Protein AF-L1NGU1-F1 (afdb_monomer)

Foldseek 3Di:
DPVVVVVVVVVVVVPPPPPPDDDPDLFAAADEFEFAFPDKDKFWKFWDWDWDDDPNDTDIDIDIGGDPPDDDDLVGIDIDMDTHDPQWDWDFDDDVVDPDTDTDIDDPDSDGDDDDVVLSVQVSVLQCPFPPNVVPSPPPPDPPPDDDPHHYHYDYLDDDPDDWDFACQDDPNRHGRDTPVVSDDDPADVVRWDADSVVRHTPDDSD

Sequence (207 aa):
MKTRYIIAMLLAVLGISSCDTYVVGGKTSLIFYPRVCEEIMTHPMQYIERSQEFAGKIYTNRVIKHLDGNEVEAEQFILQMETGSKGLKVLKIRQPNDERVREYLALADKKLAPKDPALGRQLTRDYNNRPGARERSYKSREPIVGMPPPLHWEYRVTGVKDFRIISLSPLFGLPAETSLNDYFSIYEFKPRQIISSRTKTLLWGYS

Secondary structure (DSSP, 8-state):
--SHHHHHHHHHHGGG--------SSPPPEEEEEE---EEEEEEEEEEEEEEEETTEEEEEEEEEE--S----GGGEEEEEEEESSSEEEEEEEPTT--PEEEEEEES---PPPP-HHHHHHHHHHHHHSTTTTTT-----S--SSPPPPEEEEEESSPP-----B-SS-BTTBPTT-B-GGG------SSS-EE-TTT--EEES--

Structure (mmCIF, N/CA/C/O backbone):
data_AF-L1NGU1-F1
#
_entry.id   AF-L1NGU1-F1
#
loop_
_atom_site.group_PDB
_atom_site.id
_atom_site.type_symbol
_atom_site.label_atom_id
_atom_site.label_alt_id
_atom_site.label_comp_id
_atom_site.label_asym_id
_atom_site.label_entity_id
_atom_site.label_seq_id
_atom_site.pdbx_PDB_ins_code
_atom_site.Cartn_x
_atom_site.Cartn_y
_atom_site.Cartn_z
_atom_site.occupancy
_atom_site.B_iso_or_equiv
_atom_site.auth_seq_id
_atom_site.auth_comp_id
_atom_site.auth_asym_id
_atom_site.auth_atom_id
_atom_site.pdbx_PDB_model_num
ATOM 1 N N . MET A 1 1 ? 50.517 -8.886 -42.844 1.00 47.00 1 MET A N 1
ATOM 2 C CA . MET A 1 1 ? 49.055 -8.677 -43.019 1.00 47.00 1 MET A CA 1
ATOM 3 C C . MET A 1 1 ? 48.211 -9.485 -42.012 1.00 47.00 1 MET A C 1
ATOM 5 O O . MET A 1 1 ? 47.318 -10.211 -42.422 1.00 47.00 1 MET A O 1
ATOM 9 N N . LYS A 1 2 ? 48.445 -9.381 -40.692 1.00 45.56 2 LYS A N 1
ATOM 10 C CA . LYS A 1 2 ? 47.626 -10.097 -39.678 1.00 45.56 2 LYS A CA 1
ATOM 11 C C . LYS A 1 2 ? 47.138 -9.219 -38.515 1.00 45.56 2 LYS A C 1
ATOM 13 O O . LYS A 1 2 ? 46.173 -9.567 -37.856 1.00 45.56 2 LYS A O 1
ATOM 18 N N . THR A 1 3 ? 47.711 -8.031 -38.333 1.00 46.06 3 THR A N 1
ATOM 19 C CA . THR A 1 3 ? 47.372 -7.122 -37.223 1.00 46.06 3 THR A CA 1
ATOM 20 C C . THR A 1 3 ? 46.177 -6.205 -37.509 1.00 46.06 3 THR A C 1
ATOM 22 O O . THR A 1 3 ? 45.554 -5.700 -36.584 1.00 46.06 3 THR A O 1
ATOM 25 N N . ARG A 1 4 ? 45.808 -6.009 -38.785 1.00 42.59 4 ARG A N 1
ATOM 26 C CA . ARG A 1 4 ? 44.703 -5.113 -39.182 1.00 42.59 4 ARG A CA 1
ATOM 27 C C . ARG A 1 4 ? 43.305 -5.724 -39.010 1.00 42.59 4 ARG A C 1
ATOM 29 O O . ARG A 1 4 ? 42.346 -4.977 -38.877 1.00 42.59 4 ARG A O 1
ATOM 36 N N . TYR A 1 5 ? 43.191 -7.052 -38.949 1.00 46.09 5 TYR A N 1
ATOM 37 C CA . TYR A 1 5 ? 41.898 -7.735 -38.791 1.00 46.09 5 TYR A CA 1
ATOM 38 C C . TYR A 1 5 ? 41.454 -7.879 -37.327 1.00 46.09 5 TYR A C 1
ATOM 40 O O . TYR A 1 5 ? 40.261 -7.967 -37.059 1.00 46.09 5 TYR A O 1
ATOM 48 N N . ILE A 1 6 ? 42.387 -7.827 -36.369 1.00 49.62 6 ILE A N 1
ATOM 49 C CA . ILE A 1 6 ? 42.076 -7.951 -34.933 1.00 49.62 6 ILE A CA 1
ATOM 50 C C . ILE A 1 6 ? 41.430 -6.661 -34.397 1.00 49.62 6 ILE A C 1
ATOM 52 O O . ILE A 1 6 ? 40.504 -6.714 -33.593 1.00 49.62 6 ILE A O 1
ATOM 56 N N . ILE A 1 7 ? 41.846 -5.499 -34.909 1.00 48.38 7 ILE A N 1
ATOM 57 C CA . ILE A 1 7 ? 41.301 -4.195 -34.497 1.00 48.38 7 ILE A CA 1
ATOM 58 C C . ILE A 1 7 ? 39.871 -3.996 -35.028 1.00 48.38 7 ILE A C 1
ATOM 60 O O . ILE A 1 7 ? 39.023 -3.451 -34.326 1.00 48.38 7 ILE A O 1
ATOM 64 N N . ALA A 1 8 ? 39.569 -4.504 -36.228 1.00 47.47 8 ALA A N 1
ATOM 65 C CA . ALA A 1 8 ? 38.224 -4.430 -36.800 1.00 47.47 8 ALA A CA 1
ATOM 66 C C . ALA A 1 8 ? 37.209 -5.315 -36.049 1.00 47.47 8 ALA A C 1
ATOM 68 O O . ALA A 1 8 ? 36.042 -4.948 -35.937 1.00 47.47 8 ALA A O 1
ATOM 69 N N . MET A 1 9 ? 37.648 -6.444 -35.478 1.00 44.62 9 MET A N 1
ATOM 70 C CA . MET A 1 9 ? 36.771 -7.324 -34.698 1.00 44.62 9 MET A CA 1
ATOM 71 C C . MET A 1 9 ? 36.495 -6.779 -33.285 1.00 44.62 9 MET A C 1
ATOM 73 O O . MET A 1 9 ? 35.398 -6.968 -32.766 1.00 44.62 9 MET A O 1
ATOM 77 N N . LEU A 1 10 ? 37.439 -6.040 -32.683 1.00 41.03 10 LEU A N 1
ATOM 78 C CA . LEU A 1 10 ? 37.241 -5.408 -31.369 1.00 41.03 10 LEU A CA 1
ATOM 79 C C . LEU A 1 10 ? 36.232 -4.243 -31.414 1.00 41.03 10 LEU A C 1
ATOM 81 O O . LEU A 1 10 ? 35.510 -4.013 -30.446 1.00 41.03 10 LEU A O 1
ATOM 85 N N . LEU A 1 11 ? 36.141 -3.541 -32.548 1.00 42.44 11 LEU A N 1
ATOM 86 C CA . LEU A 1 11 ? 35.177 -2.453 -32.757 1.00 42.44 11 LEU A CA 1
ATOM 87 C C . LEU A 1 11 ? 33.739 -2.950 -32.981 1.00 42.44 11 LEU A C 1
ATOM 89 O O . LEU A 1 11 ? 32.798 -2.216 -32.693 1.00 42.44 11 LEU A O 1
ATOM 93 N N . ALA A 1 12 ? 33.549 -4.198 -33.420 1.00 43.44 12 ALA A N 1
ATOM 94 C CA . ALA A 1 12 ? 32.219 -4.782 -33.606 1.00 43.44 12 ALA A CA 1
ATOM 95 C C . ALA A 1 12 ? 31.587 -5.305 -32.297 1.00 43.44 12 ALA A C 1
ATOM 97 O O . ALA A 1 12 ? 30.367 -5.419 -32.210 1.00 43.44 12 ALA A O 1
ATOM 98 N N . VAL A 1 13 ? 32.386 -5.584 -31.258 1.00 42.88 13 VAL A N 1
ATOM 99 C CA . VAL A 1 13 ? 31.893 -6.123 -29.969 1.00 42.88 13 VAL A CA 1
ATOM 100 C C . VAL A 1 13 ? 31.551 -5.021 -28.952 1.00 42.88 13 VAL A C 1
ATOM 102 O O . VAL A 1 13 ? 30.862 -5.270 -27.967 1.00 42.88 13 VAL A O 1
ATOM 105 N N . LEU A 1 14 ? 31.916 -3.764 -29.217 1.00 39.16 14 LEU A N 1
ATOM 106 C CA . LEU A 1 14 ? 31.537 -2.623 -28.369 1.00 39.16 14 LEU A CA 1
ATOM 107 C C . LEU A 1 14 ? 30.114 -2.084 -28.643 1.00 39.16 14 LEU A C 1
ATOM 109 O O . LEU A 1 14 ? 29.690 -1.119 -28.013 1.00 39.16 14 LEU A O 1
ATOM 113 N N . GLY A 1 15 ? 29.351 -2.721 -29.540 1.00 37.78 15 GLY A N 1
ATOM 114 C CA . GLY A 1 15 ? 28.031 -2.266 -29.997 1.00 37.78 15 GLY A CA 1
ATOM 115 C C . GLY A 1 15 ? 26.801 -2.753 -29.217 1.00 37.78 15 GLY A C 1
ATOM 116 O O . GLY A 1 15 ? 25.690 -2.493 -29.668 1.00 37.78 15 GLY A O 1
ATOM 117 N N . ILE A 1 16 ? 26.942 -3.453 -28.083 1.00 40.59 16 ILE A N 1
ATOM 118 C CA . ILE A 1 16 ? 25.783 -3.890 -27.262 1.00 40.59 16 ILE A CA 1
ATOM 119 C C . ILE A 1 16 ? 25.973 -3.576 -25.769 1.00 40.59 16 ILE A C 1
ATOM 121 O O . ILE A 1 16 ? 25.391 -4.217 -24.895 1.00 40.59 16 ILE A O 1
ATOM 125 N N . SER A 1 17 ? 26.761 -2.548 -25.447 1.00 34.00 17 SER A N 1
ATOM 126 C CA . SER A 1 17 ? 26.596 -1.894 -24.150 1.00 34.00 17 SER A CA 1
ATOM 127 C C . SER A 1 17 ? 25.382 -0.981 -24.264 1.00 34.00 17 SER A C 1
ATOM 129 O O . SER A 1 17 ? 25.458 0.104 -24.839 1.00 34.00 17 SER A O 1
ATOM 131 N N . SER A 1 18 ? 24.239 -1.457 -23.768 1.00 35.03 18 SER A N 1
ATOM 132 C CA . SER A 1 18 ? 23.044 -0.653 -23.510 1.00 35.03 18 SER A CA 1
ATOM 133 C C . SER A 1 18 ? 23.366 0.388 -22.431 1.00 35.03 18 SER A C 1
ATOM 135 O O . SER A 1 18 ? 22.921 0.283 -21.292 1.00 35.03 18 SER A O 1
ATOM 137 N N . CYS A 1 19 ? 24.186 1.374 -22.780 1.00 33.69 19 CYS A N 1
ATOM 138 C CA . CYS A 1 19 ? 24.323 2.604 -22.029 1.00 33.69 19 CYS A CA 1
ATOM 139 C C . CYS A 1 19 ? 23.057 3.405 -22.316 1.00 33.69 19 CYS A C 1
ATOM 141 O O . CYS A 1 19 ? 22.839 3.829 -23.452 1.00 33.69 19 CYS A O 1
ATOM 143 N N . ASP A 1 20 ? 22.206 3.539 -21.300 1.00 36.16 20 ASP A N 1
ATOM 144 C CA . ASP A 1 20 ? 20.998 4.355 -21.333 1.00 36.16 20 ASP A CA 1
ATOM 145 C C . ASP A 1 20 ? 21.304 5.703 -22.003 1.00 36.16 20 ASP A C 1
ATOM 147 O O . ASP A 1 20 ? 22.057 6.530 -21.486 1.00 36.16 20 ASP A O 1
ATOM 151 N N . THR A 1 21 ? 20.763 5.918 -23.200 1.00 29.39 21 THR A N 1
ATOM 152 C CA . THR A 1 21 ? 20.919 7.179 -23.920 1.00 29.39 21 THR A CA 1
ATOM 153 C C . THR A 1 21 ? 20.146 8.261 -23.175 1.00 29.39 21 THR A C 1
ATOM 155 O O . THR A 1 21 ? 18.913 8.290 -23.199 1.00 29.39 21 THR A O 1
ATOM 158 N N . TYR A 1 22 ? 20.876 9.149 -22.503 1.00 32.44 22 TYR A N 1
ATOM 159 C CA . TYR A 1 22 ? 20.336 10.325 -21.829 1.00 32.44 22 TYR A CA 1
ATOM 160 C C . TYR A 1 22 ? 19.863 11.344 -22.870 1.00 32.44 22 TYR A C 1
ATOM 162 O O . TYR A 1 22 ? 20.663 12.005 -23.529 1.00 32.44 22 TYR A O 1
ATOM 170 N N . VAL A 1 23 ? 18.546 11.481 -23.021 1.00 31.69 23 VAL A N 1
ATOM 171 C CA . VAL A 1 23 ? 17.955 12.545 -23.839 1.00 31.69 23 VAL A CA 1
ATOM 172 C C . VAL A 1 23 ? 17.881 13.818 -22.996 1.00 31.69 23 VAL A C 1
ATOM 174 O O . VAL A 1 23 ? 17.123 13.890 -22.027 1.00 31.69 23 VAL A O 1
ATOM 177 N N . VAL A 1 24 ? 18.669 14.826 -23.380 1.00 35.47 24 VAL A N 1
ATOM 178 C CA . VAL A 1 24 ? 18.637 16.178 -22.809 1.00 35.47 24 VAL A CA 1
ATOM 179 C C . VAL A 1 24 ? 17.286 16.812 -23.121 1.00 35.47 24 VAL A C 1
ATOM 181 O O . VAL A 1 24 ? 16.982 17.171 -24.255 1.00 35.47 24 VAL A O 1
ATOM 184 N N . GLY A 1 25 ? 16.462 16.943 -22.090 1.00 41.03 25 GLY A N 1
ATOM 185 C CA . GLY A 1 25 ? 15.229 17.706 -22.162 1.00 41.03 25 GLY A CA 1
ATOM 186 C C . GLY A 1 25 ? 14.412 17.526 -20.903 1.00 41.03 25 GLY A C 1
ATOM 187 O O . GLY A 1 25 ? 13.516 16.700 -20.929 1.00 41.03 25 GLY A O 1
ATOM 188 N N . GLY A 1 26 ? 14.748 18.259 -19.830 1.00 49.09 26 GLY A N 1
ATOM 189 C CA . GLY A 1 26 ? 13.910 18.602 -18.658 1.00 49.09 26 GLY A CA 1
ATOM 190 C C . GLY A 1 26 ? 13.091 17.510 -17.949 1.00 49.09 26 GLY A C 1
ATOM 191 O O . GLY A 1 26 ? 12.339 17.818 -17.030 1.00 49.09 26 GLY A O 1
ATOM 192 N N . LYS A 1 27 ? 13.184 16.254 -18.375 1.00 60.03 27 LYS A N 1
ATOM 193 C CA . LYS A 1 27 ? 12.347 15.140 -17.948 1.00 60.03 27 LYS A CA 1
ATOM 194 C C . LYS A 1 27 ? 13.007 14.476 -16.757 1.00 60.03 27 LYS A C 1
ATOM 196 O O . LYS A 1 27 ? 14.206 14.209 -16.763 1.00 60.03 27 LYS A O 1
ATOM 201 N N . THR A 1 28 ? 12.214 14.209 -15.730 1.00 66.75 28 THR A N 1
ATOM 202 C CA . THR A 1 28 ? 12.682 13.459 -14.573 1.00 66.75 28 THR A CA 1
ATOM 203 C C . THR A 1 28 ? 13.066 12.047 -15.008 1.00 66.75 28 THR A C 1
ATOM 205 O O . THR A 1 28 ? 12.295 11.378 -15.703 1.00 66.75 28 THR A O 1
ATOM 208 N N . SER A 1 29 ? 14.252 11.606 -14.588 1.00 69.69 29 SER A N 1
ATOM 209 C CA . SER A 1 29 ? 14.692 10.218 -14.720 1.00 69.69 29 SER A CA 1
ATOM 210 C C . SER A 1 29 ? 14.200 9.416 -13.514 1.00 69.69 29 SER A C 1
ATOM 212 O O . SER A 1 29 ? 14.340 9.870 -12.377 1.00 69.69 29 SER A O 1
ATOM 214 N N . LEU A 1 30 ? 13.593 8.252 -13.754 1.00 80.81 30 LEU A N 1
ATOM 215 C CA . LEU A 1 30 ? 13.110 7.347 -12.709 1.00 80.81 30 LEU A CA 1
ATOM 216 C C . LEU A 1 30 ? 14.017 6.113 -12.639 1.00 80.81 30 LEU A C 1
ATOM 218 O O . LEU A 1 30 ? 14.248 5.459 -13.656 1.00 80.81 30 LEU A O 1
ATOM 222 N N . ILE A 1 31 ? 14.492 5.758 -11.441 1.00 82.38 31 ILE A N 1
ATOM 223 C CA . ILE A 1 31 ? 15.166 4.476 -11.189 1.00 82.38 31 ILE A CA 1
ATOM 224 C C . ILE A 1 31 ? 14.165 3.518 -10.560 1.00 82.38 31 ILE A C 1
ATOM 226 O O . ILE A 1 31 ? 13.694 3.733 -9.447 1.00 82.38 31 ILE A O 1
ATOM 230 N N . PHE A 1 32 ? 13.872 2.433 -11.269 1.00 86.25 32 PHE A N 1
ATOM 231 C CA . PHE A 1 32 ? 12.878 1.453 -10.852 1.00 86.25 32 PHE A CA 1
ATOM 232 C C . PHE A 1 32 ? 13.451 0.353 -9.952 1.00 86.25 32 PHE A C 1
ATOM 234 O O . PHE A 1 32 ? 14.435 -0.305 -10.308 1.00 86.25 32 PHE A O 1
ATOM 241 N N . TYR A 1 33 ? 12.748 0.094 -8.850 1.00 85.44 33 TYR A N 1
ATOM 242 C CA . TYR A 1 33 ? 13.006 -0.958 -7.868 1.00 85.44 33 TYR A CA 1
ATOM 243 C C . TYR A 1 33 ? 11.792 -1.905 -7.781 1.00 85.44 33 TYR A C 1
ATOM 245 O O . TYR A 1 33 ? 10.999 -1.817 -6.841 1.00 85.44 33 TYR A O 1
ATOM 253 N N . PRO A 1 34 ? 11.591 -2.784 -8.780 1.00 86.94 34 PRO A N 1
ATOM 254 C CA . PRO A 1 34 ? 10.525 -3.783 -8.752 1.00 86.94 34 PRO A CA 1
ATOM 255 C C . PRO A 1 34 ? 10.760 -4.816 -7.642 1.00 86.94 34 PRO A C 1
ATOM 257 O O . PRO A 1 34 ? 11.884 -5.288 -7.461 1.00 86.94 34 PRO A O 1
ATOM 260 N N . ARG A 1 35 ? 9.706 -5.222 -6.930 1.00 84.00 35 ARG A N 1
ATOM 261 C CA . ARG A 1 35 ? 9.787 -6.213 -5.843 1.00 84.00 35 ARG A CA 1
ATOM 262 C C . ARG A 1 35 ? 8.698 -7.273 -5.942 1.00 84.00 35 ARG A C 1
ATOM 264 O O . ARG A 1 35 ? 7.569 -6.988 -6.342 1.00 84.00 35 ARG A O 1
ATOM 271 N N . VAL A 1 36 ? 9.030 -8.501 -5.562 1.00 85.75 36 VAL A N 1
ATOM 272 C CA . VAL A 1 36 ? 8.024 -9.525 -5.254 1.00 85.75 36 VAL A CA 1
ATOM 273 C C . VAL A 1 36 ? 7.524 -9.239 -3.840 1.00 85.75 36 VAL A C 1
ATOM 275 O O . VAL A 1 36 ? 8.334 -9.070 -2.933 1.00 85.75 36 VAL A O 1
ATOM 278 N N . CYS A 1 37 ? 6.207 -9.138 -3.665 1.00 83.12 37 CYS A N 1
ATOM 279 C CA . CYS A 1 37 ? 5.615 -9.148 -2.332 1.00 83.12 37 CYS A CA 1
ATOM 280 C C . CYS A 1 37 ? 5.426 -10.598 -1.894 1.00 83.12 37 CYS A C 1
ATOM 282 O O . CYS A 1 37 ? 4.681 -11.333 -2.544 1.00 83.12 37 CYS A O 1
ATOM 284 N N . GLU A 1 38 ? 6.077 -10.964 -0.800 1.00 84.88 38 GLU A N 1
ATOM 285 C CA . GLU A 1 38 ? 6.001 -12.275 -0.151 1.00 84.88 38 GLU A CA 1
ATOM 286 C C . GLU A 1 38 ? 5.450 -12.164 1.275 1.00 84.88 38 GLU A C 1
ATOM 288 O O . GLU A 1 38 ? 4.876 -13.121 1.783 1.00 84.88 38 GLU A O 1
ATOM 293 N N . GLU A 1 39 ? 5.580 -10.992 1.899 1.00 84.25 39 GLU A N 1
ATOM 294 C CA . GLU A 1 39 ? 5.133 -10.725 3.262 1.00 84.25 39 GLU A CA 1
ATOM 295 C C . GLU A 1 39 ? 4.273 -9.462 3.315 1.00 84.25 39 GLU A C 1
ATOM 297 O O . GLU A 1 39 ? 4.465 -8.510 2.548 1.00 84.25 39 GLU A O 1
ATOM 302 N N . ILE A 1 40 ? 3.321 -9.471 4.244 1.00 83.81 40 ILE A N 1
ATOM 303 C CA . ILE A 1 40 ? 2.466 -8.335 4.567 1.00 83.81 40 ILE A CA 1
ATOM 304 C C . ILE A 1 40 ? 2.637 -8.047 6.053 1.00 83.81 40 ILE A C 1
ATOM 306 O O . ILE A 1 40 ? 2.618 -8.965 6.871 1.00 83.81 40 ILE A O 1
ATOM 310 N N . MET A 1 41 ? 2.781 -6.773 6.390 1.00 84.56 41 MET A N 1
ATOM 311 C CA . MET A 1 41 ? 2.768 -6.283 7.759 1.00 84.56 41 MET A CA 1
ATOM 312 C C . MET A 1 41 ? 1.689 -5.214 7.892 1.00 84.56 41 MET A C 1
ATOM 314 O O . MET A 1 41 ? 1.422 -4.465 6.950 1.00 84.56 41 MET A O 1
ATOM 318 N N . THR A 1 42 ? 1.041 -5.164 9.049 1.00 85.50 42 THR A N 1
ATOM 319 C CA . THR A 1 42 ? -0.009 -4.187 9.334 1.00 85.50 42 THR A CA 1
ATOM 320 C C . THR A 1 42 ? 0.288 -3.444 10.622 1.00 85.50 42 THR A C 1
ATOM 322 O O . THR A 1 42 ? 0.648 -4.071 11.618 1.00 85.50 42 THR A O 1
ATOM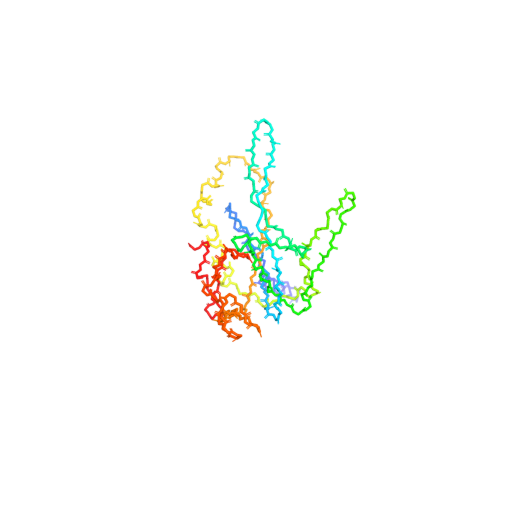 325 N N . HIS A 1 43 ? 0.071 -2.133 10.608 1.00 84.88 43 HIS A N 1
ATOM 326 C CA . HIS A 1 43 ? 0.275 -1.251 11.749 1.00 84.88 43 HIS A CA 1
ATOM 327 C C . HIS A 1 43 ? -1.014 -0.501 12.076 1.00 84.88 43 HIS A C 1
ATOM 329 O O . HIS A 1 43 ? -1.590 0.127 11.178 1.00 84.88 43 HIS A O 1
ATOM 335 N N . PRO A 1 44 ? -1.469 -0.535 13.340 1.00 87.00 44 PRO A N 1
ATOM 336 C CA . PRO A 1 44 ? -2.475 0.398 13.800 1.00 87.00 44 PRO A CA 1
ATOM 337 C C . PRO A 1 44 ? -1.830 1.781 13.913 1.00 87.00 44 PRO A C 1
ATOM 339 O O . PRO A 1 44 ? -0.831 1.987 14.604 1.00 87.00 44 PRO A O 1
ATOM 342 N N . MET A 1 45 ? -2.407 2.733 13.205 1.00 87.75 45 MET A N 1
ATOM 343 C CA . MET A 1 45 ? -1.983 4.119 13.176 1.00 87.75 45 MET A CA 1
ATOM 344 C C . MET A 1 45 ? -3.155 4.994 13.605 1.00 87.75 45 MET A C 1
ATOM 346 O O . MET A 1 45 ? -4.319 4.603 13.528 1.00 87.75 45 MET A O 1
ATOM 350 N N . GLN A 1 46 ? -2.838 6.210 14.016 1.00 87.88 46 GLN A N 1
ATOM 351 C CA . GLN A 1 46 ? -3.815 7.245 14.279 1.00 87.88 46 GLN A CA 1
ATOM 352 C C . GLN A 1 46 ? -3.514 8.490 13.465 1.00 87.88 46 GLN A C 1
ATOM 354 O O . GLN A 1 46 ? -2.363 8.900 13.263 1.00 87.88 46 GLN A O 1
ATOM 359 N N . TYR A 1 47 ? -4.591 9.106 13.031 1.00 85.25 47 TYR A N 1
ATOM 360 C CA . TYR A 1 47 ? -4.604 10.438 12.494 1.00 85.25 47 TYR A CA 1
ATOM 361 C C . TYR A 1 47 ? -4.605 11.457 13.636 1.00 85.25 47 TYR A C 1
ATOM 363 O O . TYR A 1 47 ? -5.446 11.392 14.527 1.00 85.25 47 TYR A O 1
ATOM 371 N N . ILE A 1 48 ? -3.684 12.423 13.600 1.00 81.88 48 ILE A N 1
ATOM 372 C CA . ILE A 1 48 ? -3.715 13.577 14.501 1.00 81.88 48 ILE A CA 1
ATOM 373 C C . ILE A 1 48 ? -3.566 14.887 13.730 1.00 81.88 48 ILE A C 1
ATOM 375 O O . ILE A 1 48 ? -2.785 14.997 12.778 1.00 81.88 48 ILE A O 1
ATOM 379 N N . GLU A 1 49 ? -4.269 15.915 14.187 1.00 83.50 49 GLU A N 1
ATOM 380 C CA . GLU A 1 49 ? -4.018 17.284 13.756 1.00 83.50 49 GLU A CA 1
ATOM 381 C C . GLU A 1 49 ? -2.935 17.909 14.630 1.00 83.50 49 GLU A C 1
ATOM 383 O O . GLU A 1 49 ? -2.923 17.783 15.855 1.00 83.50 49 GLU A O 1
ATOM 388 N N . ARG A 1 50 ? -1.977 18.571 13.988 1.00 79.12 50 ARG A N 1
ATOM 389 C CA . ARG A 1 50 ? -0.883 19.254 14.662 1.00 79.12 50 ARG A CA 1
ATOM 390 C C . ARG A 1 50 ? -0.771 20.672 14.143 1.00 79.12 50 ARG A C 1
ATOM 392 O O . ARG A 1 50 ? -0.340 20.889 13.014 1.00 79.12 50 ARG A O 1
ATOM 399 N N . SER A 1 51 ? -1.067 21.626 15.008 1.00 83.31 51 SER A N 1
ATOM 400 C CA . SER A 1 51 ? -0.837 23.039 14.736 1.00 83.31 51 SER A CA 1
ATOM 401 C C . SER A 1 51 ? 0.598 23.425 15.085 1.00 83.31 51 SER A C 1
ATOM 403 O O . SER A 1 51 ? 1.118 23.054 16.138 1.00 83.31 51 SER A O 1
ATOM 405 N N . GLN A 1 52 ? 1.259 24.147 14.186 1.00 80.56 52 GLN A N 1
ATOM 406 C CA . GLN A 1 52 ? 2.539 24.804 14.435 1.00 80.56 52 GLN A CA 1
ATOM 407 C C . GLN A 1 52 ? 2.434 26.275 14.067 1.00 80.56 52 GLN A C 1
ATOM 409 O O . GLN A 1 52 ? 1.944 26.615 12.993 1.00 80.56 52 GLN A O 1
ATOM 414 N N . GLU A 1 53 ? 2.923 27.143 14.945 1.00 81.25 53 GLU A N 1
ATOM 415 C CA . GLU A 1 53 ? 3.071 28.555 14.633 1.00 81.25 53 GLU A CA 1
ATOM 416 C C . GLU A 1 53 ? 4.416 28.795 13.945 1.00 81.25 53 GLU A C 1
ATOM 418 O O . GLU A 1 53 ? 5.469 28.397 14.446 1.00 81.25 53 GLU A O 1
ATOM 423 N N . PHE A 1 54 ? 4.385 29.440 12.784 1.00 76.81 54 PHE A N 1
ATOM 424 C CA . PHE A 1 54 ? 5.581 29.879 12.082 1.00 76.81 54 PHE A CA 1
ATOM 425 C C . PHE A 1 54 ? 5.356 31.287 11.534 1.00 76.81 54 PHE A C 1
ATOM 427 O O . PHE A 1 54 ? 4.402 31.527 10.794 1.00 76.81 54 PHE A O 1
ATOM 434 N N . ALA A 1 55 ? 6.232 32.223 11.906 1.00 81.50 55 ALA A N 1
ATOM 435 C CA . ALA A 1 55 ? 6.146 33.632 11.511 1.00 81.50 55 ALA A CA 1
ATOM 436 C C . ALA A 1 55 ? 4.767 34.280 11.797 1.00 81.50 55 ALA A C 1
ATOM 438 O O . ALA A 1 55 ? 4.205 34.955 10.934 1.00 81.50 55 ALA A O 1
ATOM 439 N N . GLY A 1 56 ? 4.199 34.040 12.988 1.00 82.69 56 GLY A N 1
ATOM 440 C CA . GLY A 1 56 ? 2.915 34.616 13.419 1.00 82.69 56 GLY A CA 1
ATOM 441 C C . GLY A 1 56 ? 1.677 34.026 12.731 1.00 82.69 56 GLY A C 1
ATOM 442 O O . GLY A 1 56 ? 0.587 34.582 12.837 1.00 82.69 56 GLY A O 1
ATOM 443 N N . LYS A 1 57 ? 1.829 32.920 11.991 1.00 78.88 57 LYS A N 1
ATOM 444 C CA . LYS A 1 57 ? 0.727 32.181 11.361 1.00 78.88 57 LYS A CA 1
ATOM 445 C C . LYS A 1 57 ? 0.649 30.770 11.921 1.00 78.88 57 LYS A C 1
ATOM 447 O O . LYS A 1 57 ? 1.671 30.098 12.045 1.00 78.88 57 LYS A O 1
ATOM 452 N N . ILE A 1 58 ? -0.569 30.315 12.199 1.00 84.06 58 ILE A N 1
ATOM 453 C CA . ILE A 1 58 ? -0.840 28.940 12.620 1.00 84.06 58 ILE A CA 1
ATOM 454 C C . ILE A 1 58 ? -1.025 28.075 11.373 1.00 84.06 58 ILE A C 1
ATOM 456 O O . ILE A 1 58 ? -1.899 28.329 10.547 1.00 84.06 58 ILE A O 1
ATOM 460 N N . TYR A 1 59 ? -0.204 27.038 11.260 1.00 81.62 59 TYR A N 1
ATOM 461 C CA . TYR A 1 59 ? -0.294 26.008 10.237 1.00 81.62 59 TYR A CA 1
ATOM 462 C C . TYR A 1 59 ? -0.748 24.707 10.884 1.00 81.62 59 TYR A C 1
ATOM 464 O O . TYR A 1 59 ? 0.008 24.084 11.632 1.00 81.62 59 TYR A O 1
ATOM 472 N N . THR A 1 60 ? -1.971 24.284 10.584 1.00 80.62 60 THR A N 1
ATOM 473 C CA . THR A 1 60 ? -2.482 22.979 11.009 1.00 80.62 60 THR A CA 1
ATOM 474 C C . THR A 1 60 ? -2.107 21.934 9.971 1.00 80.62 60 THR A C 1
ATOM 476 O O . THR A 1 60 ? -2.555 21.978 8.828 1.00 80.62 60 THR A O 1
ATOM 479 N N . ASN A 1 61 ? -1.264 20.989 10.376 1.00 78.06 61 ASN A N 1
ATOM 480 C CA . ASN A 1 61 ? -0.823 19.875 9.557 1.00 78.06 61 ASN A CA 1
ATOM 481 C C . ASN A 1 61 ? -1.394 18.566 10.080 1.00 78.06 61 ASN A C 1
ATOM 483 O O . ASN A 1 61 ? -1.420 18.294 11.278 1.00 78.06 61 ASN A O 1
ATOM 487 N N . ARG A 1 62 ? -1.795 17.722 9.140 1.00 76.69 62 ARG A N 1
ATOM 488 C CA . ARG A 1 62 ? -2.286 16.373 9.397 1.00 76.69 62 ARG A CA 1
ATOM 489 C C . ARG A 1 62 ? -1.089 15.434 9.507 1.00 76.69 62 ARG A C 1
ATOM 491 O O . ARG A 1 62 ? -0.250 15.413 8.605 1.00 76.69 62 ARG A O 1
ATOM 498 N N . VAL A 1 63 ? -0.984 14.681 10.597 1.00 81.12 63 VAL A N 1
ATOM 499 C CA . VAL A 1 63 ? 0.140 13.769 10.849 1.00 81.12 63 VAL A CA 1
ATOM 500 C C . VAL A 1 63 ? -0.395 12.388 11.203 1.00 81.12 63 VAL A C 1
ATOM 502 O O . VAL A 1 63 ? -1.223 12.248 12.094 1.00 81.12 63 VAL A O 1
ATOM 505 N N . ILE A 1 64 ? 0.112 11.365 10.519 1.00 82.12 64 ILE A N 1
ATOM 506 C CA . ILE A 1 64 ? -0.160 9.963 10.845 1.00 82.12 64 ILE A CA 1
ATOM 507 C C . ILE A 1 64 ? 0.923 9.499 11.817 1.00 82.12 64 ILE A C 1
ATOM 509 O O . ILE A 1 64 ? 2.113 9.714 11.567 1.00 82.12 64 ILE A O 1
ATOM 513 N N . LYS A 1 65 ? 0.518 8.893 12.930 1.00 79.94 65 LYS A N 1
ATOM 514 C CA . LYS A 1 65 ? 1.418 8.355 13.956 1.00 79.94 65 LYS A CA 1
ATOM 515 C C . LYS A 1 65 ? 1.067 6.917 14.289 1.00 79.94 65 LYS A C 1
ATOM 517 O O . LYS A 1 65 ? -0.079 6.522 14.126 1.00 79.94 65 LYS A O 1
ATOM 522 N N . HIS A 1 66 ? 2.053 6.162 14.758 1.00 80.06 66 HIS A N 1
ATOM 523 C CA . HIS A 1 66 ? 1.820 4.824 15.283 1.00 80.06 66 HIS A CA 1
ATOM 524 C C . HIS A 1 66 ? 0.924 4.897 16.524 1.00 80.06 66 HIS A C 1
ATOM 526 O O . HIS A 1 66 ? 1.021 5.851 17.303 1.00 80.06 66 HIS A O 1
ATOM 532 N N . LEU A 1 67 ? 0.019 3.930 16.665 1.00 82.75 67 LEU A N 1
ATOM 533 C CA . LEU A 1 67 ? -0.839 3.819 17.835 1.00 82.75 67 L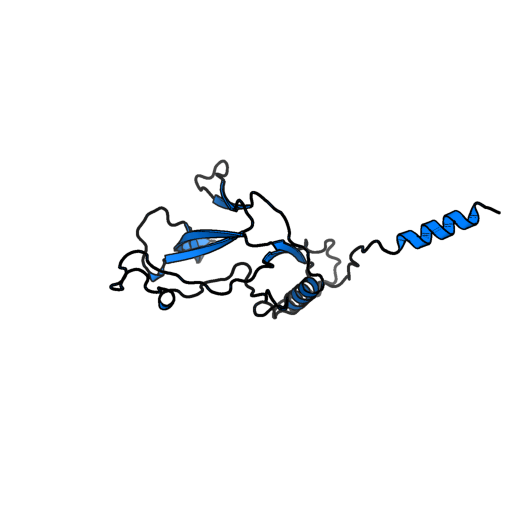EU A CA 1
ATOM 534 C C . LEU A 1 67 ? -0.091 3.037 18.921 1.00 82.75 67 LEU A C 1
ATOM 536 O O . LEU A 1 67 ? 0.094 1.826 18.813 1.00 82.75 67 LEU A O 1
ATOM 540 N N . ASP A 1 68 ? 0.335 3.725 19.978 1.00 72.62 68 ASP A N 1
ATOM 541 C CA . ASP A 1 68 ? 1.139 3.140 21.063 1.00 72.62 68 ASP A CA 1
ATOM 542 C C . ASP A 1 68 ? 0.274 2.532 22.189 1.00 72.62 68 ASP A C 1
ATOM 544 O O . ASP A 1 68 ? 0.600 2.636 23.368 1.00 72.62 68 ASP A O 1
ATOM 548 N N . GLY A 1 69 ? -0.843 1.889 21.825 1.00 67.62 69 GLY A N 1
ATOM 549 C CA . GLY A 1 69 ? -1.731 1.178 22.759 1.00 67.62 69 GLY A CA 1
ATOM 550 C C . GLY A 1 69 ? -2.826 2.020 23.422 1.00 67.62 69 GLY A C 1
ATOM 551 O O . GLY A 1 69 ? -3.527 1.512 24.291 1.00 67.62 69 GLY A O 1
ATOM 552 N N . ASN A 1 70 ? -2.993 3.279 23.014 1.00 71.94 70 ASN A N 1
ATOM 553 C CA . ASN A 1 70 ? -4.102 4.118 23.468 1.00 71.94 70 ASN A CA 1
ATOM 554 C C . ASN A 1 70 ? -5.384 3.824 22.676 1.00 71.94 70 ASN A C 1
ATOM 556 O O . ASN A 1 70 ? -5.330 3.384 21.527 1.00 71.94 70 ASN A O 1
ATOM 560 N N . GLU A 1 71 ? -6.533 4.111 23.284 1.00 82.44 71 GLU A N 1
ATOM 561 C CA . GLU A 1 71 ? -7.809 4.176 22.572 1.00 82.44 71 GLU A CA 1
ATOM 562 C C . GLU A 1 71 ? -7.791 5.34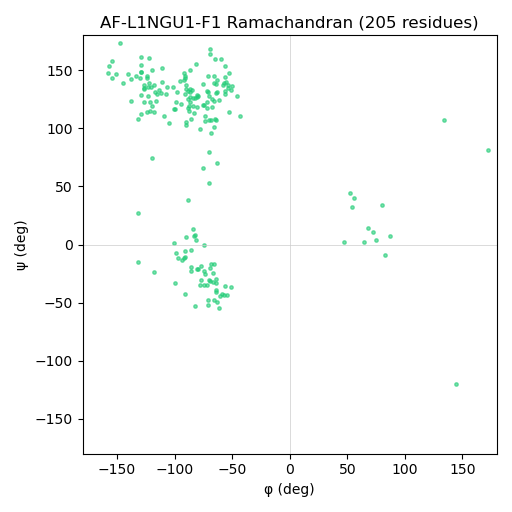8 21.580 1.00 82.44 71 GLU A C 1
ATOM 564 O O . GLU A 1 71 ? -7.179 6.389 21.832 1.00 82.44 71 GLU A O 1
ATOM 569 N N . VAL A 1 72 ? -8.440 5.165 20.433 1.00 86.44 72 VAL A N 1
ATOM 570 C CA . VAL A 1 72 ? -8.543 6.177 19.382 1.00 86.44 72 VAL A CA 1
ATOM 571 C C . VAL A 1 72 ? -9.962 6.181 18.836 1.00 86.44 72 VAL A C 1
ATOM 573 O O . VAL A 1 72 ? -10.582 5.125 18.698 1.00 86.44 72 VAL A O 1
ATOM 576 N N . GLU A 1 73 ? -10.466 7.370 18.518 1.00 87.38 73 GLU A N 1
ATOM 577 C CA . GLU A 1 73 ? -11.751 7.519 17.843 1.00 87.38 73 GLU A CA 1
ATOM 578 C C . GLU A 1 73 ? -11.741 6.755 16.516 1.00 87.38 73 GLU A C 1
ATOM 580 O O . GLU A 1 73 ? -10.762 6.795 15.764 1.00 87.38 73 GLU A O 1
ATOM 585 N N . ALA A 1 74 ? -12.844 6.074 16.200 1.00 85.00 74 ALA A N 1
ATOM 586 C CA . ALA A 1 74 ? -12.923 5.219 15.015 1.00 85.00 74 ALA A CA 1
ATOM 587 C C . ALA A 1 74 ? -12.599 5.982 13.716 1.00 85.00 74 ALA A C 1
ATOM 589 O O . ALA A 1 74 ? -11.941 5.445 12.829 1.00 85.00 74 ALA A O 1
ATOM 590 N N . GLU A 1 75 ? -12.995 7.255 13.628 1.00 86.06 75 GLU A N 1
ATOM 591 C CA . GLU A 1 75 ? -12.713 8.130 12.481 1.00 86.06 75 GLU A CA 1
ATOM 592 C C . GLU A 1 75 ? -11.231 8.525 12.340 1.00 86.06 75 GLU A C 1
ATOM 594 O O . GLU A 1 75 ? -10.791 8.917 11.259 1.00 86.06 75 GLU A O 1
ATOM 599 N N . GLN A 1 76 ? -10.450 8.417 13.418 1.00 88.00 76 GLN A N 1
ATOM 600 C CA . GLN A 1 76 ? -9.017 8.713 13.436 1.00 88.00 76 GLN A CA 1
ATOM 601 C C . GLN A 1 76 ? -8.160 7.454 13.265 1.00 88.00 76 GLN A C 1
ATOM 603 O O . GLN A 1 76 ? -6.952 7.566 13.037 1.00 88.00 76 GLN A O 1
ATOM 608 N N . PHE A 1 77 ? -8.754 6.262 13.357 1.00 89.50 77 PHE A N 1
ATOM 609 C CA . PHE A 1 77 ? -8.043 5.001 13.196 1.00 89.50 77 PHE A CA 1
ATOM 610 C C . PHE A 1 77 ? -7.629 4.770 11.739 1.00 89.50 77 PHE A C 1
ATOM 612 O O . PHE A 1 77 ? -8.427 4.861 10.807 1.00 89.50 77 PHE A O 1
ATOM 619 N N . ILE A 1 78 ? -6.361 4.417 11.536 1.00 89.94 78 ILE A N 1
ATOM 620 C CA . ILE A 1 78 ? -5.807 4.068 10.230 1.00 89.94 78 ILE A CA 1
ATOM 621 C C . ILE A 1 78 ? -5.138 2.702 10.346 1.00 89.94 78 ILE A C 1
ATOM 623 O O . ILE A 1 78 ? -4.196 2.524 11.112 1.00 89.94 78 ILE A O 1
ATOM 627 N N . LEU A 1 79 ? -5.563 1.746 9.522 1.00 89.12 79 LEU A N 1
ATOM 628 C CA . LEU A 1 79 ? -4.829 0.500 9.334 1.00 89.12 79 LEU A CA 1
ATOM 629 C C . LEU A 1 79 ? -3.828 0.677 8.189 1.00 89.12 79 LEU A C 1
ATOM 631 O O . LEU A 1 79 ? -4.200 0.658 7.014 1.00 89.12 79 LEU A O 1
ATOM 6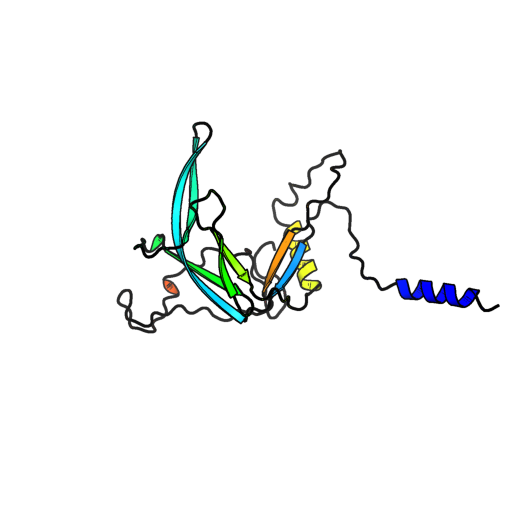35 N N . GLN A 1 80 ? -2.551 0.855 8.520 1.00 88.56 80 GLN A N 1
ATOM 636 C CA . GLN A 1 80 ? -1.491 0.889 7.518 1.00 88.56 80 GLN A CA 1
ATOM 637 C C . GLN A 1 80 ? -1.098 -0.540 7.157 1.00 88.56 80 GLN A C 1
ATOM 639 O O . GLN A 1 80 ? -0.758 -1.331 8.031 1.00 88.56 80 GLN A O 1
ATOM 644 N N . MET A 1 81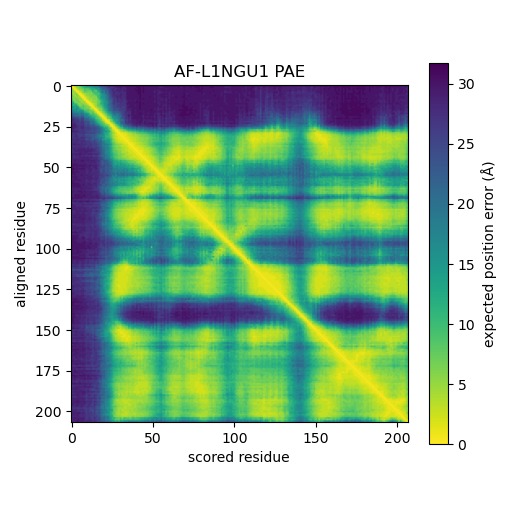 ? -1.132 -0.864 5.866 1.00 86.38 81 MET A N 1
ATOM 645 C CA . MET A 1 81 ? -0.702 -2.156 5.345 1.00 86.38 81 MET A CA 1
ATOM 646 C C . MET A 1 81 ? 0.508 -1.978 4.444 1.00 86.38 81 MET A C 1
ATOM 648 O O . MET A 1 81 ? 0.501 -1.171 3.514 1.00 86.38 81 MET A O 1
ATOM 652 N N . GLU A 1 82 ? 1.532 -2.774 4.703 1.00 83.25 82 GLU A N 1
ATOM 653 C CA . GLU A 1 82 ? 2.812 -2.695 4.026 1.00 83.25 82 GLU A CA 1
ATOM 654 C C . GLU A 1 82 ? 3.172 -4.052 3.460 1.00 83.25 82 GLU A C 1
ATOM 656 O O . GLU A 1 82 ? 3.020 -5.090 4.097 1.00 83.25 82 GLU A O 1
ATOM 661 N N . THR A 1 83 ? 3.625 -4.035 2.215 1.00 81.31 83 THR A N 1
ATOM 662 C CA . THR A 1 83 ? 3.923 -5.233 1.439 1.00 81.31 83 THR A CA 1
ATOM 663 C C . THR A 1 83 ? 5.403 -5.255 1.115 1.00 81.31 83 THR A C 1
ATOM 665 O O . THR A 1 83 ? 5.923 -4.261 0.601 1.00 81.31 83 THR A O 1
ATOM 668 N N . GLY A 1 84 ? 6.075 -6.375 1.355 1.00 80.44 84 GLY A N 1
ATOM 669 C CA . GLY A 1 84 ? 7.520 -6.483 1.180 1.00 80.44 84 GLY A CA 1
ATOM 670 C C . GLY A 1 84 ? 7.984 -7.861 0.732 1.00 80.44 84 GLY A C 1
ATOM 671 O O . GLY A 1 84 ? 7.201 -8.804 0.625 1.00 80.44 84 GLY A O 1
ATOM 672 N N . SER A 1 85 ? 9.279 -7.957 0.438 1.00 78.94 85 SER A N 1
ATOM 673 C CA . SER A 1 85 ? 9.981 -9.233 0.282 1.00 78.94 85 SER A CA 1
ATOM 674 C C . SER A 1 85 ? 10.113 -9.941 1.631 1.00 78.94 85 SER A C 1
ATOM 676 O O . SER A 1 85 ? 9.896 -9.334 2.681 1.00 78.94 85 SER A O 1
ATOM 678 N N . LYS A 1 86 ? 10.514 -11.215 1.595 1.00 81.88 86 LYS A N 1
ATOM 679 C CA . LYS A 1 86 ? 10.789 -11.998 2.801 1.00 81.88 86 LYS A CA 1
ATOM 680 C C . LYS A 1 86 ? 11.733 -11.280 3.782 1.00 81.88 86 LYS A C 1
ATOM 682 O O . LYS A 1 86 ? 12.774 -10.748 3.382 1.00 81.88 86 LYS A O 1
ATOM 687 N N . GLY A 1 87 ? 11.412 -11.328 5.074 1.00 77.38 87 GLY A N 1
ATOM 688 C CA . GLY A 1 87 ? 12.166 -10.653 6.131 1.00 77.38 87 GLY A CA 1
ATOM 689 C C . GLY A 1 87 ? 11.845 -9.161 6.245 1.00 77.38 87 GLY A C 1
ATOM 690 O O . GLY A 1 87 ? 12.733 -8.354 6.549 1.00 77.38 87 GLY A O 1
ATOM 691 N N . LEU A 1 88 ? 10.598 -8.782 5.974 1.00 77.62 88 LEU A N 1
ATOM 692 C CA . LEU A 1 88 ? 10.092 -7.447 6.239 1.00 77.62 88 LEU A CA 1
ATOM 693 C C . LEU A 1 88 ? 10.169 -7.176 7.749 1.00 77.62 88 LEU A C 1
ATOM 695 O O . LEU A 1 88 ? 9.653 -7.943 8.559 1.00 77.62 88 LEU A O 1
ATOM 699 N N . LYS A 1 89 ? 10.848 -6.094 8.143 1.00 75.31 89 LYS A N 1
ATOM 700 C CA . LYS A 1 89 ? 10.999 -5.723 9.554 1.00 75.31 89 LYS A CA 1
ATOM 701 C C . LYS A 1 89 ? 10.892 -4.221 9.763 1.00 75.31 89 LYS A C 1
ATOM 703 O O . LYS A 1 89 ? 11.364 -3.422 8.951 1.00 75.31 89 LYS A O 1
ATOM 708 N N . VAL A 1 90 ? 10.341 -3.846 10.911 1.00 70.62 90 VAL A N 1
ATOM 709 C CA . VAL A 1 90 ? 10.395 -2.469 11.401 1.00 70.62 90 VAL A CA 1
ATOM 710 C C . VAL A 1 90 ? 11.754 -2.236 12.054 1.00 70.62 90 VAL A C 1
ATOM 712 O O . VAL A 1 90 ? 12.113 -2.883 13.037 1.00 70.62 90 VAL A O 1
ATOM 715 N N . LEU A 1 91 ? 12.524 -1.300 11.513 1.00 68.00 91 LEU A N 1
ATOM 716 C CA . LEU A 1 91 ? 13.658 -0.703 12.199 1.00 68.00 91 LEU A CA 1
ATOM 717 C C . LEU A 1 91 ? 13.186 0.484 13.020 1.00 68.00 91 LEU A C 1
ATOM 719 O O . LEU A 1 91 ? 12.727 1.492 12.489 1.00 68.00 91 LEU A O 1
ATOM 723 N N . LYS A 1 92 ? 13.395 0.390 14.325 1.00 67.12 92 LYS A N 1
ATOM 724 C CA . LYS A 1 92 ? 13.247 1.517 15.236 1.00 67.12 92 LYS A CA 1
ATOM 725 C C . LYS A 1 92 ? 14.592 2.225 15.334 1.00 67.12 92 LYS A C 1
ATOM 727 O O . LYS A 1 92 ? 15.528 1.705 15.936 1.00 67.12 92 LYS A O 1
ATOM 732 N N . ILE A 1 93 ? 14.712 3.387 14.700 1.00 63.84 93 ILE A N 1
ATOM 733 C CA . ILE A 1 93 ? 15.923 4.204 14.748 1.00 63.84 93 ILE A CA 1
ATOM 734 C C . ILE A 1 93 ? 15.696 5.333 15.746 1.00 63.84 93 ILE A C 1
ATOM 736 O O . ILE A 1 93 ? 14.853 6.208 15.542 1.00 63.84 93 ILE A O 1
ATOM 740 N N . ARG A 1 94 ? 16.488 5.334 16.817 1.00 61.19 94 ARG A N 1
ATOM 741 C CA . ARG A 1 94 ? 16.597 6.473 17.727 1.00 61.19 94 ARG A CA 1
ATOM 742 C C . ARG A 1 94 ? 17.685 7.396 17.195 1.00 61.19 94 ARG A C 1
ATOM 744 O O . ARG A 1 94 ? 18.835 6.977 17.072 1.00 61.19 94 ARG A O 1
ATOM 751 N N . GLN A 1 95 ? 17.328 8.623 16.829 1.00 58.28 95 GLN A N 1
ATOM 752 C CA . GLN A 1 95 ? 18.343 9.597 16.435 1.00 58.28 95 GLN A CA 1
ATOM 753 C C . GLN A 1 95 ? 19.065 10.106 17.695 1.00 58.28 95 GLN A C 1
ATOM 755 O O . GLN A 1 95 ? 18.408 10.350 18.709 1.00 58.28 95 GLN A O 1
ATOM 760 N N . PRO A 1 96 ? 20.401 10.260 17.671 1.00 46.72 96 PRO A N 1
ATOM 761 C CA . PRO A 1 96 ? 21.116 10.916 18.760 1.00 46.72 96 PRO A CA 1
ATOM 762 C C . PRO A 1 96 ? 20.535 12.320 18.976 1.00 46.72 96 PRO A C 1
ATOM 764 O O . PRO A 1 96 ? 20.343 13.051 18.007 1.00 46.72 96 PRO A O 1
ATOM 767 N N . ASN A 1 97 ? 20.244 12.681 20.228 1.00 57.44 97 ASN A N 1
ATOM 768 C CA . ASN A 1 97 ? 19.595 13.941 20.635 1.00 57.44 97 ASN A CA 1
ATOM 769 C C . ASN A 1 97 ? 18.125 14.111 20.211 1.00 57.44 97 ASN A C 1
ATOM 771 O O . ASN A 1 97 ? 17.582 15.210 20.313 1.00 57.44 97 ASN A O 1
ATOM 775 N N . ASP A 1 98 ? 17.464 13.037 19.777 1.00 54.28 98 ASP A N 1
ATOM 776 C CA . ASP A 1 98 ? 16.021 13.010 19.570 1.00 54.28 98 ASP A CA 1
ATOM 777 C C . ASP A 1 98 ? 15.409 11.931 20.477 1.00 54.28 98 ASP A C 1
ATOM 779 O O . ASP A 1 98 ? 15.729 10.744 20.369 1.00 54.28 98 ASP A O 1
ATOM 783 N N . GLU A 1 99 ? 14.523 12.323 21.395 1.00 54.91 99 GLU A N 1
ATOM 784 C CA . GLU A 1 99 ? 13.727 11.353 22.161 1.00 54.91 99 GLU A CA 1
ATOM 785 C C . GLU A 1 99 ? 12.758 10.576 21.257 1.00 54.91 99 GLU A C 1
ATOM 787 O O . GLU A 1 99 ? 12.275 9.509 21.634 1.00 54.91 99 GLU A O 1
ATOM 792 N N . ARG A 1 100 ? 12.503 11.069 20.036 1.00 55.75 100 ARG A N 1
ATOM 793 C CA . ARG A 1 100 ? 11.620 10.420 19.069 1.00 55.75 100 ARG A CA 1
ATOM 794 C C . ARG A 1 100 ? 12.297 9.196 18.460 1.00 55.75 100 ARG A C 1
ATOM 796 O O . ARG A 1 100 ? 13.305 9.289 17.755 1.00 55.75 100 ARG A O 1
ATOM 803 N N . VAL A 1 101 ? 11.668 8.044 18.651 1.00 53.66 101 VAL A N 1
ATOM 804 C CA . VAL A 1 101 ? 11.938 6.851 17.852 1.00 53.66 101 VAL A CA 1
ATOM 805 C C . VAL A 1 101 ? 11.287 7.050 16.486 1.00 53.66 101 VAL A C 1
ATOM 807 O O . VAL A 1 101 ? 10.080 7.261 16.390 1.00 53.66 101 VAL A O 1
ATOM 810 N N . ARG A 1 102 ? 12.085 7.017 15.417 1.00 58.44 102 ARG A N 1
AT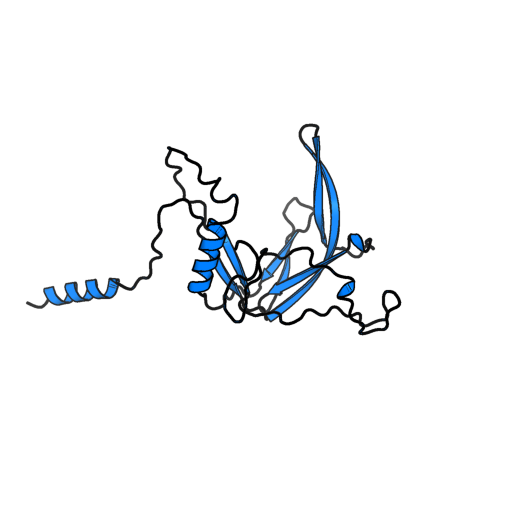OM 811 C CA . ARG A 1 102 ? 11.556 6.943 14.055 1.00 58.44 102 ARG A CA 1
ATOM 812 C C . ARG A 1 102 ? 11.512 5.489 13.640 1.00 58.44 102 ARG A C 1
ATOM 814 O O . ARG A 1 102 ? 12.539 4.813 13.609 1.00 58.44 102 ARG A O 1
ATOM 821 N N . GLU A 1 103 ? 10.321 5.027 13.313 1.00 58.09 103 GLU A N 1
ATOM 822 C CA . GLU A 1 103 ? 10.131 3.706 12.744 1.00 58.09 103 GLU A CA 1
ATOM 823 C C . GLU A 1 103 ? 10.264 3.803 11.227 1.00 58.09 103 GLU A C 1
ATOM 825 O O . GLU A 1 103 ? 9.620 4.620 10.570 1.00 58.09 103 GLU A O 1
ATOM 830 N N . TYR A 1 104 ? 11.162 2.998 10.681 1.00 58.19 104 TYR A N 1
ATOM 831 C CA . TYR A 1 104 ? 11.345 2.817 9.254 1.00 58.19 104 TYR A CA 1
ATOM 832 C C . TYR A 1 104 ? 11.163 1.347 8.961 1.00 58.19 104 TYR A C 1
ATOM 834 O O . TYR A 1 104 ? 11.718 0.510 9.667 1.00 58.19 104 TYR A O 1
ATOM 842 N N . LEU A 1 105 ? 10.494 1.001 7.872 1.00 54.91 105 LEU A N 1
ATOM 843 C CA . LEU A 1 105 ? 10.673 -0.345 7.357 1.00 54.91 105 LEU A CA 1
ATOM 844 C C . LEU A 1 105 ? 12.067 -0.462 6.784 1.00 54.91 105 LEU A C 1
ATOM 846 O O . LEU A 1 105 ? 12.466 0.319 5.917 1.00 54.91 105 LEU A O 1
ATOM 850 N N . ALA A 1 106 ? 12.787 -1.482 7.227 1.00 55.34 106 ALA A N 1
ATOM 851 C CA . ALA A 1 106 ? 13.846 -2.010 6.400 1.00 55.34 106 ALA A CA 1
ATOM 852 C C . ALA A 1 106 ? 13.465 -3.392 5.931 1.00 55.34 106 ALA A C 1
ATOM 854 O O . ALA A 1 106 ? 13.144 -4.291 6.702 1.00 55.34 106 ALA A O 1
ATOM 855 N N . LEU A 1 107 ? 13.604 -3.568 4.630 1.00 55.38 107 LEU A N 1
ATOM 856 C CA . LEU A 1 107 ? 13.692 -4.884 4.043 1.00 55.38 107 LEU A CA 1
ATOM 857 C C . LEU A 1 107 ? 14.999 -5.515 4.534 1.00 55.38 107 LEU A C 1
ATOM 859 O O . LEU A 1 107 ? 16.071 -4.928 4.345 1.00 55.38 107 LEU A O 1
ATOM 863 N N . ALA A 1 108 ? 14.930 -6.687 5.172 1.00 50.66 108 ALA A N 1
ATOM 864 C CA . ALA A 1 108 ? 16.135 -7.472 5.431 1.00 50.66 108 ALA A CA 1
ATOM 865 C C . ALA A 1 108 ? 16.784 -7.929 4.112 1.00 50.66 108 ALA A C 1
ATOM 867 O O . ALA A 1 108 ? 18.010 -7.960 4.022 1.00 50.66 108 ALA A O 1
ATOM 868 N N . ASP A 1 109 ? 15.974 -8.199 3.081 1.00 57.34 109 ASP A N 1
ATOM 869 C CA . ASP A 1 109 ? 16.429 -8.563 1.740 1.00 57.34 109 ASP A CA 1
ATOM 870 C C . ASP A 1 109 ? 15.976 -7.525 0.696 1.00 57.34 109 ASP A C 1
ATOM 872 O O . ASP A 1 109 ? 14.787 -7.357 0.417 1.00 57.34 109 ASP A O 1
ATOM 876 N N . LYS A 1 110 ? 16.939 -6.814 0.096 1.00 64.25 110 LYS A N 1
ATOM 877 C CA . LYS A 1 110 ? 16.696 -5.798 -0.944 1.00 64.25 110 LYS A CA 1
ATOM 878 C C . LYS A 1 110 ? 16.519 -6.390 -2.345 1.00 64.25 110 LYS A C 1
ATOM 880 O O . LYS A 1 110 ? 16.474 -5.600 -3.294 1.00 64.25 110 LYS A O 1
ATOM 885 N N . LYS A 1 111 ? 16.428 -7.718 -2.497 1.00 72.31 111 LYS A N 1
ATOM 886 C CA . LYS A 1 111 ? 16.264 -8.382 -3.798 1.00 72.31 111 LYS A CA 1
ATOM 887 C C . LYS A 1 111 ? 15.205 -7.703 -4.660 1.00 72.31 111 LYS A C 1
ATOM 889 O O . LYS A 1 111 ? 14.074 -7.453 -4.241 1.00 72.31 111 LYS A O 1
ATOM 894 N N . LEU A 1 112 ? 15.622 -7.390 -5.880 1.00 83.81 112 LEU A N 1
ATOM 895 C CA . LEU A 1 112 ? 14.768 -6.817 -6.903 1.00 83.81 112 LEU A CA 1
ATOM 896 C C . LEU A 1 112 ? 14.242 -7.935 -7.790 1.00 83.81 112 LEU A C 1
ATOM 898 O O . LEU A 1 112 ? 14.968 -8.867 -8.134 1.00 83.81 112 LEU A O 1
ATOM 902 N N . ALA A 1 113 ? 12.980 -7.815 -8.178 1.00 86.44 113 ALA A N 1
ATOM 903 C CA . ALA A 1 113 ? 12.434 -8.616 -9.255 1.00 86.44 113 ALA A CA 1
ATOM 904 C C . ALA A 1 113 ? 13.053 -8.188 -10.603 1.00 86.44 113 ALA A C 1
ATOM 906 O O . ALA A 1 113 ? 13.630 -7.099 -10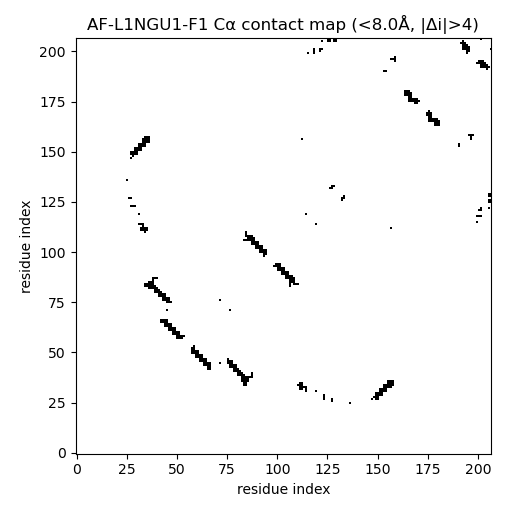.711 1.00 86.44 113 ALA A O 1
ATOM 907 N N . PRO A 1 114 ? 12.926 -9.007 -11.660 1.00 88.25 114 PRO A N 1
ATOM 908 C CA . PRO A 1 114 ? 13.275 -8.574 -13.005 1.00 88.25 114 PRO A CA 1
ATOM 909 C C . PRO A 1 114 ? 12.552 -7.274 -13.373 1.00 88.25 114 PRO A C 1
ATOM 911 O O . PRO A 1 114 ? 11.354 -7.115 -13.124 1.00 88.25 114 PRO A O 1
ATOM 914 N N . LYS A 1 115 ? 13.293 -6.330 -13.958 1.00 87.31 115 LYS A N 1
ATOM 915 C CA . LYS A 1 115 ? 12.729 -5.075 -14.460 1.00 87.31 115 LYS A CA 1
ATOM 916 C C . LYS A 1 115 ? 11.892 -5.345 -15.705 1.00 87.31 115 LYS A C 1
ATOM 918 O O . LYS A 1 115 ? 12.272 -6.157 -16.541 1.00 87.31 115 LYS A O 1
ATOM 923 N N . ASP A 1 116 ? 10.812 -4.588 -15.853 1.00 87.44 116 ASP A N 1
ATOM 924 C CA . ASP A 1 116 ? 10.041 -4.503 -17.091 1.00 87.44 116 ASP A CA 1
ATOM 925 C C . ASP A 1 116 ? 10.347 -3.161 -17.784 1.00 87.44 116 ASP A C 1
ATOM 927 O O . ASP A 1 116 ? 9.886 -2.106 -17.327 1.00 87.44 116 ASP A O 1
ATOM 931 N N . PRO A 1 117 ? 11.145 -3.159 -18.870 1.00 86.69 117 PRO A N 1
ATOM 932 C CA . PRO A 1 117 ? 11.488 -1.931 -19.578 1.00 86.69 117 PRO A CA 1
ATOM 933 C C . PRO A 1 117 ? 10.283 -1.243 -20.228 1.00 86.69 117 PRO A C 1
ATOM 935 O O . PRO A 1 117 ? 10.293 -0.022 -20.385 1.00 86.69 117 PRO A O 1
ATOM 938 N N . ALA A 1 118 ? 9.256 -1.995 -20.637 1.00 86.56 118 ALA A N 1
ATOM 939 C CA . ALA A 1 118 ? 8.072 -1.424 -21.270 1.00 86.56 118 ALA A CA 1
ATOM 940 C C . ALA A 1 118 ? 7.236 -0.651 -20.247 1.00 86.56 118 ALA A C 1
ATOM 942 O O . ALA A 1 118 ? 6.921 0.520 -20.484 1.00 86.56 118 ALA A O 1
ATOM 943 N N . LEU A 1 119 ? 6.987 -1.258 -19.084 1.00 86.25 119 LEU A N 1
ATOM 944 C CA . LEU A 1 119 ? 6.337 -0.595 -17.955 1.00 86.25 119 LEU A CA 1
ATOM 945 C C . LEU A 1 119 ? 7.155 0.606 -17.466 1.00 86.25 119 LEU A C 1
ATOM 947 O O . LEU A 1 119 ? 6.601 1.684 -17.269 1.00 86.25 119 LEU A O 1
ATOM 951 N N . GLY A 1 120 ? 8.477 0.463 -17.328 1.00 86.88 120 GLY A N 1
ATOM 952 C CA . GLY A 1 120 ? 9.347 1.569 -16.920 1.00 86.88 120 GLY A CA 1
ATOM 953 C C . GLY A 1 120 ? 9.265 2.770 -17.871 1.00 86.88 120 GLY A C 1
ATOM 954 O O . GLY A 1 120 ? 9.146 3.913 -17.431 1.00 86.88 120 GLY A O 1
ATOM 955 N N . ARG A 1 1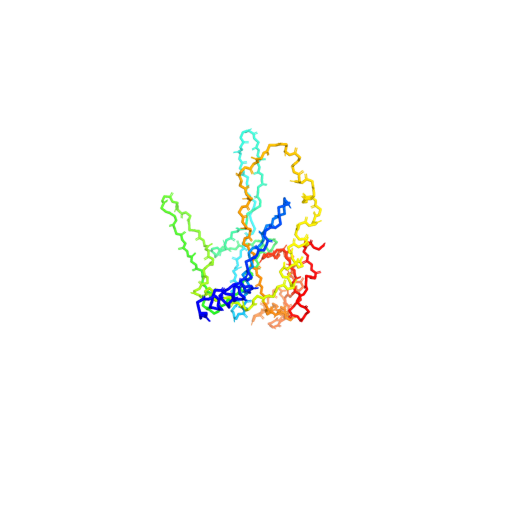21 ? 9.243 2.528 -19.190 1.00 85.62 121 ARG A N 1
ATOM 956 C CA . ARG A 1 121 ? 9.022 3.590 -20.187 1.00 85.62 121 ARG A CA 1
ATOM 957 C C . ARG A 1 121 ? 7.635 4.215 -20.071 1.00 85.62 121 ARG A C 1
ATOM 959 O O . ARG A 1 121 ? 7.528 5.430 -20.214 1.00 85.62 121 ARG A O 1
ATOM 966 N N . GLN A 1 122 ? 6.592 3.417 -19.837 1.00 84.25 122 GLN A N 1
ATOM 967 C CA . GLN A 1 122 ? 5.237 3.931 -19.634 1.00 84.25 122 GLN A CA 1
ATOM 968 C C . GLN A 1 122 ? 5.180 4.846 -18.404 1.00 84.25 122 GLN A C 1
ATOM 970 O O . GLN A 1 122 ? 4.852 6.016 -18.552 1.00 84.25 122 GLN A O 1
ATOM 975 N N . LEU A 1 123 ? 5.612 4.366 -17.235 1.00 83.69 123 LEU A N 1
ATOM 976 C CA . LEU A 1 123 ? 5.602 5.133 -15.984 1.00 83.69 123 LEU A CA 1
ATOM 977 C C . LEU A 1 123 ? 6.383 6.445 -16.099 1.00 83.69 123 LEU A C 1
ATOM 979 O O . LEU A 1 123 ? 5.907 7.489 -15.662 1.00 83.69 123 LEU A O 1
ATOM 983 N N . THR A 1 124 ? 7.560 6.418 -16.729 1.00 83.94 124 THR A N 1
ATOM 984 C CA . THR A 1 124 ? 8.352 7.634 -16.958 1.00 83.94 124 THR A CA 1
ATOM 985 C C . THR A 1 124 ? 7.634 8.617 -17.880 1.00 83.94 124 THR A C 1
ATOM 987 O O . THR A 1 124 ? 7.699 9.826 -17.651 1.00 83.94 124 THR A O 1
ATOM 990 N N . ARG A 1 125 ? 6.953 8.144 -18.932 1.00 82.75 125 ARG A N 1
ATOM 991 C CA . ARG A 1 125 ? 6.167 9.025 -19.810 1.00 82.75 125 ARG A CA 1
ATOM 992 C C . ARG A 1 125 ? 4.993 9.641 -19.063 1.00 82.75 125 ARG A C 1
ATOM 994 O O . ARG A 1 125 ? 4.834 10.854 -19.138 1.00 82.75 125 ARG A O 1
ATOM 1001 N N . ASP A 1 126 ? 4.233 8.832 -18.339 1.00 80.75 126 ASP A N 1
ATOM 1002 C CA . ASP A 1 126 ? 3.032 9.253 -17.615 1.00 80.75 126 ASP A CA 1
ATOM 1003 C C . ASP A 1 126 ? 3.414 10.279 -16.532 1.00 80.75 126 ASP A C 1
ATOM 1005 O O . ASP A 1 126 ? 2.937 11.415 -16.527 1.00 80.75 126 ASP A O 1
ATOM 1009 N N . TYR A 1 127 ? 4.435 9.966 -15.725 1.00 79.81 127 TYR A N 1
ATOM 1010 C CA . TYR A 1 127 ? 4.983 10.880 -14.719 1.00 79.81 127 TYR A CA 1
ATOM 1011 C C . TYR A 1 127 ? 5.405 12.239 -15.293 1.00 79.81 127 TYR A C 1
ATOM 1013 O O . TYR A 1 127 ? 5.129 13.280 -14.695 1.00 79.81 127 TYR A O 1
ATOM 1021 N N . ASN A 1 128 ? 6.080 12.247 -16.445 1.00 79.31 128 ASN A N 1
ATOM 1022 C CA . ASN A 1 128 ? 6.540 13.482 -17.082 1.00 79.31 128 ASN A CA 1
ATOM 1023 C C . ASN A 1 128 ? 5.415 14.247 -17.805 1.00 79.31 128 ASN A C 1
ATOM 1025 O O . ASN A 1 128 ? 5.573 15.436 -18.077 1.00 79.31 128 ASN A O 1
ATOM 1029 N N . ASN A 1 129 ? 4.293 13.594 -18.120 1.00 78.06 129 ASN A N 1
ATOM 1030 C CA . ASN A 1 129 ? 3.157 14.196 -18.821 1.00 78.06 129 ASN A CA 1
ATOM 1031 C C . ASN A 1 129 ? 2.014 14.640 -17.905 1.00 78.06 129 ASN A C 1
ATOM 1033 O O . ASN A 1 129 ? 1.105 15.314 -18.391 1.00 78.06 129 ASN A O 1
ATOM 1037 N N . ARG A 1 130 ? 2.066 14.315 -16.608 1.00 76.06 130 ARG A N 1
ATOM 1038 C CA . ARG A 1 130 ? 1.032 14.702 -15.642 1.00 76.06 130 ARG A CA 1
ATOM 1039 C C . ARG A 1 130 ? 0.737 16.217 -15.659 1.00 76.06 130 ARG A C 1
ATOM 1041 O O . ARG A 1 130 ? 1.663 17.026 -15.841 1.00 76.06 130 ARG A O 1
ATOM 1048 N N . PRO A 1 131 ? -0.515 16.628 -15.391 1.00 65.81 131 PRO A N 1
ATOM 1049 C CA . PRO A 1 131 ? -0.866 18.033 -15.187 1.00 65.81 131 PRO A CA 1
ATOM 1050 C C . PRO A 1 131 ? 0.061 18.698 -14.152 1.00 65.81 131 PRO A C 1
ATOM 1052 O O . PRO A 1 131 ? 0.367 18.113 -13.113 1.00 65.81 131 PRO A O 1
ATOM 1055 N N . GLY A 1 132 ? 0.587 19.887 -14.462 1.00 61.84 132 GLY A N 1
ATOM 1056 C CA . GLY A 1 132 ? 1.544 20.612 -13.612 1.00 61.84 132 GLY A CA 1
ATOM 1057 C C . GLY A 1 132 ? 3.021 20.187 -13.728 1.00 61.84 132 GLY A C 1
ATOM 1058 O O . GLY A 1 132 ? 3.889 20.890 -13.212 1.00 61.84 132 GLY A O 1
ATOM 1059 N N . ALA A 1 133 ? 3.366 19.092 -14.425 1.00 61.16 133 ALA A N 1
ATOM 1060 C CA . ALA A 1 133 ? 4.767 18.808 -14.786 1.00 61.16 133 ALA A CA 1
ATOM 1061 C C . ALA A 1 133 ? 5.238 19.661 -15.974 1.00 61.16 133 ALA A C 1
ATOM 1063 O O . ALA A 1 133 ? 6.380 20.114 -15.994 1.00 61.16 133 ALA A O 1
ATOM 1064 N N . ARG A 1 134 ? 4.335 19.939 -16.925 1.00 51.69 134 ARG A N 1
ATOM 1065 C CA . ARG A 1 134 ? 4.604 20.802 -18.089 1.00 51.69 134 ARG A CA 1
ATOM 1066 C C . ARG A 1 134 ? 4.836 22.265 -17.703 1.00 51.69 134 ARG A C 1
ATOM 1068 O O . ARG A 1 134 ? 5.653 22.930 -18.321 1.00 51.69 134 ARG A O 1
ATOM 1075 N N . GLU A 1 135 ? 4.181 22.745 -16.648 1.00 47.06 135 GLU A N 1
ATOM 1076 C CA . GLU A 1 135 ? 4.339 24.120 -16.145 1.00 47.06 135 GLU A CA 1
ATOM 1077 C C . GLU A 1 135 ? 5.677 24.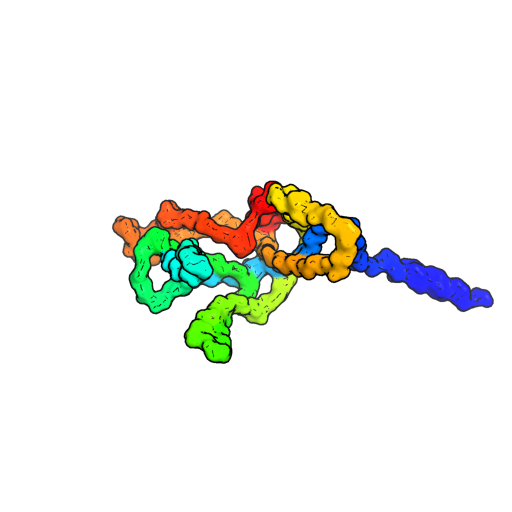339 -15.426 1.00 47.06 135 GLU A C 1
ATOM 1079 O O . GLU A 1 135 ? 6.203 25.448 -15.419 1.00 47.06 135 GLU A O 1
ATOM 1084 N N . ARG A 1 136 ? 6.278 23.272 -14.878 1.00 44.84 136 ARG A N 1
ATOM 1085 C CA . ARG A 1 136 ? 7.614 23.311 -14.261 1.00 44.84 136 ARG A CA 1
ATOM 1086 C C . ARG A 1 136 ? 8.756 23.181 -15.265 1.00 44.84 136 ARG A C 1
ATOM 1088 O O . ARG A 1 136 ? 9.906 23.090 -14.833 1.00 44.84 136 ARG A O 1
ATOM 1095 N N . SER A 1 137 ? 8.495 23.193 -16.579 1.00 46.94 137 SER A N 1
ATOM 1096 C CA . SER A 1 137 ? 9.567 23.459 -17.541 1.00 46.94 137 SER A CA 1
ATOM 1097 C C . SER A 1 137 ? 9.954 24.931 -17.397 1.00 46.94 137 SER A C 1
ATOM 1099 O O . SER A 1 137 ? 9.484 25.804 -18.128 1.00 46.94 137 SER A O 1
ATOM 1101 N N . TYR A 1 138 ? 10.757 25.221 -16.378 1.00 40.62 138 TYR A N 1
ATOM 1102 C CA . TYR A 1 138 ? 11.340 26.529 -16.159 1.00 40.62 138 TYR A CA 1
ATOM 1103 C C . TYR A 1 138 ? 12.032 26.923 -17.467 1.00 40.62 138 TYR A C 1
ATOM 1105 O O . TYR A 1 138 ? 12.998 26.281 -17.880 1.00 40.62 138 TYR A O 1
ATOM 1113 N N . LYS A 1 139 ? 11.534 27.968 -18.140 1.00 40.81 139 LYS A N 1
ATOM 1114 C CA . LYS A 1 139 ? 12.249 28.655 -19.224 1.00 40.81 139 LYS A CA 1
ATOM 1115 C C . LYS A 1 139 ? 13.426 29.439 -18.622 1.00 40.81 139 LYS A C 1
ATOM 1117 O O . LYS A 1 139 ? 13.529 30.646 -18.809 1.00 40.81 139 LYS A O 1
ATOM 1122 N N . SER A 1 140 ? 14.282 28.774 -17.845 1.00 40.16 140 SER A N 1
ATOM 1123 C CA . SER A 1 140 ? 15.561 29.344 -17.440 1.00 40.16 140 SER A CA 1
ATOM 1124 C C . SER A 1 140 ? 16.452 29.351 -18.673 1.00 40.16 140 SER A C 1
ATOM 1126 O O . SER A 1 140 ? 16.747 28.302 -19.243 1.00 40.16 140 SER A O 1
ATOM 1128 N N . ARG A 1 141 ? 16.846 30.549 -19.104 1.00 39.97 141 ARG A N 1
ATOM 1129 C CA . ARG A 1 141 ? 17.841 30.775 -20.160 1.00 39.97 141 ARG A CA 1
ATOM 1130 C C . ARG A 1 141 ? 19.273 30.512 -19.686 1.00 39.97 141 ARG A C 1
ATOM 1132 O O . ARG A 1 141 ? 20.194 30.639 -20.485 1.00 39.97 141 ARG A O 1
ATOM 1139 N N . GLU A 1 142 ? 19.455 30.136 -18.425 1.00 43.75 142 GLU A N 1
ATOM 1140 C CA . GLU A 1 142 ? 20.760 29.848 -17.846 1.00 43.75 142 GLU A CA 1
ATOM 1141 C C . GLU A 1 142 ? 20.945 28.341 -17.635 1.00 43.75 142 GLU A C 1
ATOM 1143 O O . GLU A 1 142 ? 20.018 27.671 -17.154 1.00 43.75 142 GLU A O 1
ATOM 1148 N N . PRO A 1 143 ? 22.119 27.788 -17.995 1.00 39.00 143 PRO A N 1
ATOM 1149 C CA . PRO A 1 143 ? 22.420 26.379 -17.820 1.00 39.00 143 PRO A CA 1
ATOM 1150 C C . PRO A 1 143 ? 22.541 26.093 -16.323 1.00 39.00 143 PRO A C 1
ATOM 1152 O O . PRO A 1 143 ? 23.592 26.287 -15.719 1.00 39.00 143 PRO A O 1
ATOM 1155 N N . ILE A 1 144 ? 21.456 25.618 -15.711 1.00 47.00 144 ILE A N 1
ATOM 1156 C CA . ILE A 1 144 ? 21.532 25.004 -14.388 1.00 47.00 144 ILE A CA 1
ATOM 1157 C C . ILE A 1 144 ? 22.346 23.721 -14.572 1.00 47.00 144 ILE A C 1
ATOM 1159 O O . ILE A 1 144 ? 21.866 22.722 -15.111 1.00 47.00 144 ILE A O 1
ATOM 1163 N N . VAL A 1 145 ? 23.620 23.785 -14.190 1.00 44.62 145 VAL A N 1
ATOM 1164 C CA . VAL A 1 145 ? 24.515 22.632 -14.134 1.00 44.62 145 VAL A CA 1
ATOM 1165 C C . VAL A 1 145 ? 23.963 21.679 -13.079 1.00 44.62 145 VAL A C 1
ATOM 1167 O O . VAL A 1 145 ? 24.029 21.946 -11.884 1.00 44.62 145 VAL A O 1
ATOM 1170 N N . GLY A 1 146 ? 23.393 20.571 -13.545 1.00 52.53 146 GLY A N 1
ATOM 1171 C CA . GLY A 1 146 ? 22.899 19.484 -12.708 1.00 52.53 146 GLY A CA 1
ATOM 1172 C C . GLY A 1 146 ? 21.518 19.027 -13.152 1.00 52.53 146 GLY A C 1
ATOM 1173 O O . GLY A 1 146 ? 20.521 19.704 -12.913 1.00 52.53 146 GLY A O 1
ATOM 1174 N N . MET A 1 147 ? 21.442 17.850 -13.781 1.00 53.25 147 MET A N 1
ATOM 1175 C CA . MET A 1 147 ? 20.164 17.141 -13.861 1.00 53.25 147 MET A CA 1
ATOM 1176 C C . MET A 1 147 ? 19.623 16.952 -12.435 1.00 53.25 147 MET A C 1
ATOM 1178 O O . MET A 1 147 ? 20.413 16.623 -11.544 1.00 53.25 147 MET A O 1
ATOM 1182 N N . PRO A 1 148 ? 18.307 17.112 -12.193 1.00 57.50 148 PRO A N 1
ATOM 1183 C CA . PRO A 1 148 ? 17.733 16.674 -10.930 1.00 57.50 148 PRO A CA 1
ATOM 1184 C C . PRO A 1 148 ? 18.100 15.198 -10.713 1.00 57.50 148 PRO A C 1
ATOM 1186 O O . PRO A 1 148 ? 18.058 14.422 -11.678 1.00 57.50 148 PRO A O 1
ATOM 1189 N N . PRO A 1 149 ? 18.490 14.802 -9.486 1.00 61.69 149 PRO A N 1
ATOM 1190 C CA . PRO A 1 149 ? 18.852 13.423 -9.214 1.00 61.69 149 PRO A CA 1
ATOM 1191 C C . PRO A 1 149 ? 17.684 12.508 -9.597 1.00 61.69 149 PRO A C 1
ATOM 1193 O O . PRO A 1 149 ? 16.518 12.897 -9.447 1.00 61.69 149 PRO A O 1
ATOM 1196 N N . PRO A 1 150 ? 17.973 11.308 -10.119 1.00 68.44 150 PRO A N 1
ATOM 1197 C CA . PRO A 1 150 ? 16.926 10.384 -10.505 1.00 68.44 150 PRO A CA 1
ATOM 1198 C C . PRO A 1 150 ? 16.033 10.059 -9.306 1.00 68.44 150 PRO A C 1
ATOM 1200 O O . PRO A 1 150 ? 16.516 9.815 -8.199 1.00 68.44 150 PRO A O 1
ATOM 1203 N N . LEU A 1 151 ? 14.721 10.031 -9.526 1.00 77.06 151 LEU A N 1
ATOM 1204 C CA . LEU A 1 151 ? 13.780 9.652 -8.480 1.00 77.06 151 LEU A CA 1
ATOM 1205 C C . LEU A 1 151 ? 13.730 8.135 -8.366 1.00 77.06 151 LEU A C 1
ATOM 1207 O O . LEU A 1 151 ? 13.491 7.424 -9.344 1.00 77.06 151 LEU A O 1
ATOM 1211 N N . HIS A 1 152 ? 13.936 7.640 -7.152 1.00 80.56 152 HIS A N 1
ATOM 1212 C CA . HIS A 1 152 ? 13.780 6.228 -6.848 1.00 80.56 152 HIS A CA 1
ATOM 1213 C C . HIS A 1 152 ? 12.296 5.868 -6.863 1.00 80.56 152 HIS A C 1
ATOM 1215 O O . HIS A 1 152 ? 11.474 6.557 -6.260 1.00 80.56 152 HIS A O 1
ATOM 1221 N N . TRP A 1 153 ? 11.960 4.783 -7.551 1.00 81.62 153 TRP A N 1
ATOM 1222 C CA . TRP A 1 153 ? 10.585 4.378 -7.785 1.00 81.62 153 TRP A CA 1
ATOM 1223 C C . TRP A 1 153 ? 10.384 2.903 -7.472 1.00 81.62 153 TRP A C 1
ATOM 1225 O O . TRP A 1 153 ? 10.820 2.029 -8.223 1.00 81.62 153 TRP A O 1
ATOM 1235 N N . GLU A 1 154 ? 9.701 2.610 -6.372 1.00 82.56 154 GLU A N 1
ATOM 1236 C CA . GLU A 1 154 ? 9.381 1.237 -5.988 1.00 82.56 154 GLU A CA 1
ATOM 1237 C C . GLU A 1 154 ? 8.025 0.807 -6.558 1.00 82.56 154 GLU A C 1
ATOM 1239 O O . GLU A 1 154 ? 7.086 1.598 -6.646 1.00 82.56 154 GLU A O 1
ATOM 1244 N N . TYR A 1 155 ? 7.905 -0.456 -6.965 1.00 82.50 155 TYR A N 1
ATOM 1245 C CA . TYR A 1 155 ? 6.611 -1.065 -7.275 1.00 82.50 155 TYR A CA 1
ATOM 1246 C C . TYR A 1 155 ? 6.665 -2.577 -7.090 1.00 82.50 155 TYR A C 1
ATOM 1248 O O . TYR A 1 155 ? 7.727 -3.195 -7.151 1.00 82.50 155 TYR A O 1
ATOM 1256 N N . ARG A 1 156 ? 5.502 -3.194 -6.895 1.00 83.94 156 ARG A N 1
ATOM 1257 C CA . ARG A 1 156 ? 5.380 -4.649 -6.799 1.00 83.94 156 ARG A CA 1
ATOM 1258 C C . ARG A 1 156 ? 5.091 -5.281 -8.156 1.00 83.94 156 ARG A C 1
ATOM 1260 O O . ARG A 1 156 ? 4.316 -4.741 -8.941 1.00 83.94 156 ARG A O 1
ATOM 1267 N N . VAL A 1 157 ? 5.683 -6.443 -8.420 1.00 86.00 157 VAL A N 1
ATOM 1268 C CA . VAL A 1 157 ? 5.411 -7.229 -9.638 1.00 86.00 157 VAL A CA 1
ATOM 1269 C C . VAL A 1 157 ? 4.326 -8.289 -9.435 1.00 86.00 157 VAL A C 1
ATOM 1271 O O . VAL A 1 157 ? 3.807 -8.819 -10.422 1.00 86.00 157 VAL A O 1
ATOM 1274 N N . THR A 1 158 ? 3.968 -8.572 -8.178 1.00 86.00 158 THR A N 1
ATOM 1275 C CA . THR A 1 158 ? 2.869 -9.459 -7.781 1.00 86.00 158 THR A CA 1
ATOM 1276 C C . THR A 1 158 ? 1.562 -8.685 -7.611 1.00 86.00 158 THR A C 1
ATOM 1278 O O . THR A 1 158 ? 1.550 -7.529 -7.188 1.00 86.00 158 THR A O 1
ATOM 1281 N N . GLY A 1 159 ? 0.441 -9.317 -7.961 1.00 81.00 159 GLY A N 1
ATOM 1282 C CA . GLY A 1 159 ? -0.893 -8.742 -7.778 1.00 81.00 159 GLY A CA 1
ATOM 1283 C C . GLY A 1 159 ? -1.456 -9.025 -6.388 1.00 81.00 159 GLY A C 1
ATOM 1284 O O . GLY A 1 159 ? -1.164 -10.063 -5.807 1.00 81.00 159 GLY A O 1
ATOM 1285 N N . VAL A 1 160 ? -2.296 -8.121 -5.875 1.00 77.56 160 VAL A N 1
ATOM 1286 C CA . VAL A 1 160 ? -3.282 -8.478 -4.843 1.00 77.56 160 VAL A CA 1
ATOM 1287 C C . VAL A 1 160 ? -4.584 -8.706 -5.587 1.00 77.56 160 VAL A C 1
ATOM 1289 O O . VAL A 1 160 ? -4.937 -7.896 -6.443 1.00 77.56 160 VAL A O 1
ATOM 1292 N N . LYS A 1 161 ? -5.238 -9.828 -5.297 1.00 75.31 161 LYS A N 1
ATOM 1293 C CA . LYS A 1 161 ? -6.530 -10.177 -5.888 1.00 75.31 161 LYS A CA 1
ATOM 1294 C C . LYS A 1 161 ? -7.687 -9.671 -5.041 1.00 75.31 161 LYS A C 1
ATOM 1296 O O . LYS A 1 161 ? -8.641 -9.154 -5.600 1.00 75.31 161 LYS A O 1
ATOM 1301 N N . ASP A 1 162 ? -7.569 -9.818 -3.727 1.00 75.19 162 ASP A N 1
ATOM 1302 C CA . ASP A 1 162 ? -8.609 -9.453 -2.779 1.00 75.19 162 ASP A CA 1
ATOM 1303 C C . ASP A 1 162 ? -7.973 -9.053 -1.441 1.00 75.19 162 ASP A C 1
ATOM 1305 O O . ASP A 1 162 ? -6.927 -9.591 -1.065 1.00 75.19 162 ASP A O 1
ATOM 1309 N N . PHE A 1 163 ? -8.596 -8.104 -0.751 1.00 80.25 163 PHE A N 1
ATOM 1310 C CA . PHE A 1 163 ? -8.269 -7.728 0.618 1.00 80.25 163 PHE A CA 1
ATOM 1311 C C . PHE A 1 163 ? -9.526 -7.924 1.440 1.00 80.25 163 PHE A C 1
ATOM 1313 O O . PHE A 1 163 ? -10.498 -7.209 1.236 1.00 80.25 163 PHE A O 1
ATOM 1320 N N . ARG A 1 164 ? -9.497 -8.862 2.384 1.00 87.69 164 ARG A N 1
ATOM 1321 C CA . ARG A 1 164 ? -10.607 -9.088 3.303 1.00 87.69 164 ARG A CA 1
ATOM 1322 C C . ARG A 1 164 ? -10.155 -8.779 4.719 1.00 87.69 164 ARG A C 1
ATOM 1324 O O . ARG A 1 164 ? -9.187 -9.364 5.199 1.00 87.69 164 ARG A O 1
ATOM 1331 N N . ILE A 1 165 ? -10.860 -7.867 5.371 1.00 88.38 165 ILE A N 1
ATOM 1332 C CA . ILE A 1 165 ? -10.690 -7.571 6.789 1.00 88.38 165 ILE A CA 1
ATOM 1333 C C . ILE A 1 165 ? -11.795 -8.335 7.508 1.00 88.38 165 ILE A C 1
ATOM 1335 O O . ILE A 1 165 ? -12.966 -8.174 7.181 1.00 88.38 165 ILE A O 1
ATOM 1339 N N . ILE A 1 166 ? -11.432 -9.198 8.451 1.00 91.81 166 ILE A N 1
ATOM 1340 C CA . ILE A 1 166 ? -12.388 -9.941 9.277 1.00 91.81 166 ILE A CA 1
ATOM 1341 C C . ILE A 1 166 ? -12.023 -9.775 10.742 1.00 91.81 166 ILE A C 1
ATOM 1343 O O . ILE A 1 166 ? -10.844 -9.668 11.083 1.00 91.81 166 ILE A O 1
ATOM 1347 N N . SER A 1 167 ? -13.032 -9.797 11.603 1.00 88.31 167 SER A N 1
ATOM 1348 C CA . SER A 1 167 ? -12.809 -9.974 13.033 1.00 88.31 167 SER A CA 1
ATOM 1349 C C . SER A 1 167 ? -12.837 -11.459 13.372 1.00 88.31 167 SER A C 1
ATOM 1351 O O . SER A 1 167 ? -13.711 -12.174 12.894 1.00 88.31 167 SER A O 1
ATOM 1353 N N . LEU A 1 168 ? -11.917 -11.934 14.211 1.00 91.25 168 LEU A N 1
ATOM 1354 C CA . LEU A 1 168 ? -11.954 -13.312 14.729 1.00 91.25 168 LEU A CA 1
ATOM 1355 C C . LEU A 1 168 ? -12.844 -13.443 15.979 1.00 91.25 168 LEU A C 1
ATOM 1357 O O . LEU A 1 168 ? -13.071 -14.542 16.474 1.00 91.25 168 LEU A O 1
ATOM 1361 N N . SER A 1 169 ? -13.368 -12.324 16.477 1.00 91.50 169 SER A N 1
ATOM 1362 C CA . SER A 1 169 ? -14.321 -12.230 17.585 1.00 91.50 169 SER A CA 1
ATOM 1363 C C . SER A 1 169 ? -15.526 -11.367 17.186 1.00 91.50 169 SER A C 1
ATOM 1365 O O . SER A 1 169 ? -15.431 -10.595 16.228 1.00 91.50 169 SER A O 1
ATOM 1367 N N . PRO A 1 170 ? -16.671 -11.454 17.886 1.00 92.12 170 PRO A N 1
ATOM 1368 C CA . PRO A 1 170 ? -17.767 -10.521 17.657 1.00 92.12 170 PRO A CA 1
ATOM 1369 C C . PRO A 1 170 ? -17.307 -9.069 17.845 1.00 92.12 170 PRO A C 1
ATOM 1371 O O . PRO A 1 170 ? -16.685 -8.745 18.857 1.00 92.12 170 PRO A O 1
ATOM 1374 N N . LEU A 1 171 ? -17.596 -8.201 16.874 1.00 86.81 171 LEU A N 1
ATOM 1375 C CA . LEU A 1 171 ? -17.154 -6.803 16.862 1.00 86.81 171 LEU A CA 1
ATOM 1376 C C . LEU A 1 171 ? -18.238 -5.917 16.241 1.00 86.81 171 LEU A C 1
ATOM 1378 O O . LEU A 1 171 ? -18.860 -6.310 15.261 1.00 86.81 171 LEU A O 1
ATOM 1382 N N . PHE A 1 172 ? -18.485 -4.735 16.815 1.00 84.69 172 PHE A N 1
ATOM 1383 C CA . PHE A 1 172 ? -19.523 -3.793 16.352 1.00 84.69 172 PHE A CA 1
ATOM 1384 C C . PHE A 1 172 ? -20.933 -4.409 16.237 1.00 84.69 172 PHE A C 1
ATOM 1386 O O . PHE A 1 172 ? -21.716 -4.040 15.368 1.00 84.69 172 PHE A O 1
ATOM 1393 N N . GLY A 1 173 ? -21.253 -5.381 17.101 1.00 88.06 173 GLY A N 1
ATOM 1394 C CA . GLY A 1 173 ? -22.521 -6.120 17.047 1.00 88.06 173 GLY A CA 1
ATOM 1395 C C . GLY A 1 173 ? -22.605 -7.161 15.922 1.00 88.06 173 GLY A C 1
ATOM 1396 O O . GLY A 1 173 ? -23.646 -7.794 15.764 1.00 88.06 173 GLY A O 1
ATOM 1397 N N . LEU A 1 174 ? -21.525 -7.369 15.164 1.00 90.94 174 LEU A N 1
ATOM 1398 C CA . LEU A 1 174 ? -21.427 -8.397 14.134 1.00 90.94 174 LEU A CA 1
ATOM 1399 C C . LEU A 1 174 ? -20.842 -9.697 14.706 1.00 90.94 174 LEU A C 1
ATOM 1401 O O . LEU A 1 174 ? -19.983 -9.642 15.593 1.00 90.94 174 LEU A O 1
ATOM 1405 N N . PRO A 1 175 ? -21.248 -10.871 14.189 1.00 94.88 175 PRO A N 1
ATOM 1406 C CA . PRO A 1 175 ? -20.617 -12.146 14.518 1.00 94.88 175 PRO A CA 1
ATOM 1407 C C . PRO A 1 175 ? -19.126 -12.182 14.156 1.00 94.88 175 PRO A C 1
ATOM 1409 O O . PRO A 1 175 ? -18.664 -11.448 13.277 1.00 94.88 175 PRO A O 1
ATOM 1412 N N . ALA A 1 176 ? -18.383 -13.099 14.779 1.00 94.88 176 ALA A N 1
ATOM 1413 C CA . ALA A 1 176 ? -17.031 -13.434 14.337 1.00 94.88 176 ALA A CA 1
ATOM 1414 C C . ALA A 1 176 ? -17.018 -13.869 12.856 1.00 94.88 176 ALA A C 1
ATOM 1416 O O . ALA A 1 176 ? -18.019 -14.341 12.323 1.00 94.88 176 ALA A O 1
ATOM 1417 N N . GLU A 1 177 ? -15.878 -13.679 12.195 1.00 94.44 177 GLU A N 1
ATOM 1418 C CA . GLU A 1 177 ? -15.608 -13.957 10.774 1.00 94.44 177 GLU A CA 1
ATOM 1419 C C . GLU A 1 177 ? -16.408 -13.114 9.763 1.00 94.44 177 GLU A C 1
ATOM 1421 O O . GLU A 1 177 ? -16.232 -13.242 8.540 1.00 94.44 177 GLU A O 1
ATOM 1426 N N . THR A 1 178 ? -17.231 -12.183 10.256 1.00 93.38 178 THR A N 1
ATOM 1427 C CA . THR A 1 178 ? -17.921 -11.200 9.419 1.00 93.38 178 THR A CA 1
ATOM 1428 C C . THR A 1 178 ? -16.905 -10.286 8.737 1.00 93.38 178 THR A C 1
ATOM 1430 O O . THR A 1 178 ? -15.912 -9.862 9.335 1.00 93.38 178 THR A O 1
ATOM 1433 N N . SER A 1 179 ? -17.153 -9.998 7.458 1.00 91.44 179 SER A N 1
ATOM 1434 C CA . SER A 1 179 ? -16.368 -9.024 6.701 1.00 91.44 179 SER A CA 1
ATOM 1435 C C . SER A 1 179 ? -16.539 -7.632 7.302 1.00 91.44 179 SER A C 1
ATOM 1437 O O . SER A 1 179 ? -17.660 -7.177 7.503 1.00 91.44 179 SER A O 1
ATOM 1439 N N . LEU A 1 180 ? -15.426 -6.950 7.551 1.00 90.38 180 LEU A N 1
ATOM 1440 C CA . LEU A 1 180 ? -15.391 -5.564 8.003 1.00 90.38 180 LEU A CA 1
ATOM 1441 C C . LEU A 1 180 ? -15.091 -4.585 6.867 1.00 90.38 180 LEU A C 1
ATOM 1443 O O . LEU A 1 180 ? -14.990 -3.392 7.116 1.00 90.38 180 LEU A O 1
ATOM 1447 N N . ASN A 1 181 ? -14.932 -5.061 5.631 1.00 89.88 181 ASN A N 1
ATOM 1448 C CA . ASN A 1 181 ? -14.546 -4.231 4.489 1.00 89.88 181 ASN A CA 1
ATOM 1449 C C . ASN A 1 181 ? -15.403 -2.969 4.316 1.00 89.88 181 ASN A C 1
ATOM 1451 O O . ASN A 1 181 ? -14.851 -1.926 3.988 1.00 89.88 181 ASN A O 1
ATOM 1455 N N . ASP A 1 182 ? -16.707 -3.045 4.586 1.00 88.50 182 ASP A N 1
ATOM 1456 C CA . ASP A 1 182 ? -17.629 -1.910 4.434 1.00 88.50 182 ASP A CA 1
ATOM 1457 C C . ASP A 1 182 ? -17.384 -0.789 5.460 1.00 88.50 182 ASP A C 1
ATOM 1459 O O . ASP A 1 182 ? -17.811 0.346 5.260 1.00 88.50 182 ASP A O 1
ATOM 1463 N N . TYR A 1 183 ? -16.653 -1.083 6.540 1.00 87.31 183 TYR A N 1
ATOM 1464 C CA . TYR A 1 183 ? -16.260 -0.118 7.569 1.00 87.31 183 TYR A CA 1
ATOM 1465 C C . TYR A 1 183 ? -14.910 0.547 7.279 1.00 87.31 183 TYR A C 1
ATOM 1467 O O . TYR A 1 183 ? -14.505 1.451 8.008 1.00 87.31 183 TYR A O 1
ATOM 1475 N N . PHE A 1 184 ? -14.203 0.123 6.226 1.00 87.38 184 PHE A N 1
ATOM 1476 C CA . PHE A 1 184 ? -12.905 0.672 5.851 1.00 87.38 184 PHE A CA 1
ATOM 1477 C C . PHE A 1 184 ? -12.944 1.262 4.445 1.00 87.38 184 PHE A C 1
ATOM 1479 O O . PHE A 1 184 ? -13.406 0.650 3.487 1.00 87.38 184 PHE A O 1
ATOM 1486 N N . SER A 1 185 ? -12.364 2.450 4.303 1.00 89.06 185 SER A N 1
ATOM 1487 C CA . SER A 1 185 ? -12.101 3.058 3.001 1.00 89.06 185 SER A CA 1
ATOM 1488 C C . SER A 1 185 ? -10.599 3.092 2.726 1.00 89.06 185 SER A C 1
ATOM 1490 O O . SER A 1 185 ? -9.779 3.151 3.646 1.00 89.06 185 SER A O 1
ATOM 1492 N N . ILE A 1 186 ? -10.216 3.051 1.448 1.00 87.88 186 ILE A N 1
ATOM 1493 C CA . ILE A 1 186 ? -8.814 3.239 1.071 1.00 87.88 186 ILE A CA 1
ATOM 1494 C C . ILE A 1 186 ? -8.468 4.716 1.240 1.00 87.88 186 ILE A C 1
ATOM 1496 O O . ILE A 1 186 ? -8.855 5.551 0.425 1.00 87.88 186 ILE A O 1
ATOM 1500 N N . TYR A 1 187 ? -7.698 5.017 2.281 1.00 85.31 187 TYR A N 1
ATOM 1501 C CA . TYR A 1 187 ? -7.227 6.369 2.560 1.00 85.31 187 TYR A CA 1
ATOM 1502 C C . TYR A 1 187 ? -6.158 6.839 1.556 1.00 85.31 187 TYR A C 1
ATOM 1504 O O . TYR A 1 187 ? -6.274 7.907 0.956 1.00 85.31 187 TYR A O 1
ATOM 1512 N N . GLU A 1 188 ? -5.102 6.044 1.348 1.00 85.19 188 GLU A N 1
ATOM 1513 C CA . GLU A 1 188 ? -3.992 6.391 0.456 1.00 85.19 188 GLU A CA 1
ATOM 1514 C C . GLU A 1 188 ? -3.234 5.137 -0.011 1.00 85.19 188 GLU A C 1
ATOM 1516 O O . GLU A 1 188 ? -3.067 4.182 0.743 1.00 85.19 188 GLU A O 1
ATOM 1521 N N . PHE A 1 189 ? -2.703 5.172 -1.239 1.00 84.69 189 PHE A N 1
ATOM 1522 C CA . PHE A 1 189 ? -1.676 4.236 -1.703 1.00 84.69 189 PHE A CA 1
ATOM 1523 C C . PHE A 1 189 ? -0.297 4.894 -1.663 1.00 84.69 189 PHE A C 1
ATOM 1525 O O . PHE A 1 189 ? -0.135 6.014 -2.150 1.00 84.69 189 PHE A O 1
ATOM 1532 N N . LYS A 1 190 ? 0.721 4.186 -1.168 1.00 78.38 190 LYS A N 1
ATOM 1533 C CA . LYS A 1 190 ? 2.120 4.626 -1.254 1.00 78.38 190 LYS A CA 1
ATOM 1534 C C . LYS A 1 190 ? 2.976 3.558 -1.940 1.00 78.38 190 LYS A C 1
ATOM 1536 O O . LYS A 1 190 ? 3.142 2.483 -1.372 1.00 78.38 190 LYS A O 1
ATOM 1541 N N . PRO A 1 191 ? 3.528 3.835 -3.139 1.00 76.62 191 PRO A N 1
ATOM 1542 C CA . PRO A 1 191 ? 3.303 5.025 -3.978 1.00 76.62 191 PRO A CA 1
ATOM 1543 C C . PRO A 1 191 ? 1.851 5.139 -4.491 1.00 76.62 191 PRO A C 1
ATOM 1545 O O . PRO A 1 191 ? 1.137 4.141 -4.563 1.00 76.62 191 PRO A O 1
ATOM 1548 N N . ARG A 1 192 ? 1.422 6.351 -4.886 1.00 81.00 192 ARG A N 1
ATOM 1549 C CA . ARG A 1 192 ? 0.048 6.661 -5.348 1.00 81.00 192 ARG A CA 1
ATOM 1550 C C . ARG A 1 192 ? -0.219 6.162 -6.771 1.00 81.00 192 ARG A C 1
ATOM 1552 O O . ARG A 1 192 ? -0.375 6.954 -7.696 1.00 81.00 192 ARG A O 1
ATOM 1559 N N . GLN A 1 193 ? -0.220 4.848 -6.956 1.00 84.81 193 GLN A N 1
ATOM 1560 C CA . GLN A 1 193 ? -0.450 4.223 -8.254 1.00 84.81 193 GLN A CA 1
ATOM 1561 C C . GLN A 1 193 ? -0.953 2.784 -8.125 1.00 84.81 193 GLN A C 1
ATOM 1563 O O . GLN A 1 193 ? -0.624 2.077 -7.174 1.00 84.81 193 GLN A O 1
ATOM 1568 N N . ILE A 1 194 ? -1.684 2.328 -9.139 1.00 85.62 194 ILE A N 1
ATOM 1569 C CA . ILE A 1 194 ? -2.119 0.941 -9.300 1.00 85.62 194 ILE A CA 1
ATOM 1570 C C . ILE A 1 194 ? -1.570 0.435 -10.628 1.00 85.62 194 ILE A C 1
ATOM 1572 O O . ILE A 1 194 ? -1.848 1.005 -11.679 1.00 85.62 194 ILE A O 1
ATOM 1576 N N . ILE A 1 195 ? -0.798 -0.648 -10.581 1.00 86.44 195 ILE A N 1
ATOM 1577 C CA . ILE A 1 195 ? -0.236 -1.305 -11.763 1.00 86.44 195 ILE A CA 1
ATOM 1578 C C . ILE A 1 195 ? -0.868 -2.687 -11.886 1.00 86.44 195 ILE A C 1
ATOM 1580 O O . ILE A 1 195 ? -0.927 -3.452 -10.922 1.00 86.44 195 ILE A O 1
ATOM 1584 N N . SER A 1 196 ? -1.311 -3.024 -13.092 1.00 85.31 196 SER A N 1
ATOM 1585 C CA . SER A 1 196 ? -1.802 -4.358 -13.407 1.00 85.31 196 SER A CA 1
ATOM 1586 C C . SER A 1 196 ? -0.662 -5.365 -13.348 1.00 85.31 196 SER A C 1
ATOM 1588 O O . SER A 1 196 ? 0.281 -5.313 -14.137 1.00 85.31 196 SER A O 1
ATOM 1590 N N . SER A 1 197 ? -0.769 -6.346 -12.454 1.00 84.19 197 SER A N 1
ATOM 1591 C CA . SER A 1 197 ? 0.198 -7.447 -12.409 1.00 84.19 197 SER A CA 1
ATOM 1592 C C . SER A 1 197 ? 0.128 -8.350 -13.647 1.00 84.19 197 SER A C 1
ATOM 1594 O O . SER A 1 197 ? 1.133 -8.976 -13.979 1.00 84.19 197 SER A O 1
ATOM 1596 N N . ARG A 1 198 ? -1.020 -8.396 -14.341 1.00 85.00 198 ARG A N 1
ATOM 1597 C CA . ARG A 1 198 ? -1.246 -9.230 -15.532 1.00 85.00 198 ARG A CA 1
ATOM 1598 C C . ARG A 1 198 ? -0.712 -8.577 -16.801 1.00 85.00 198 ARG A C 1
ATOM 1600 O O . ARG A 1 198 ? 0.039 -9.203 -17.534 1.00 85.00 198 ARG A O 1
ATOM 1607 N N . THR A 1 199 ? -1.121 -7.339 -17.063 1.00 86.38 199 THR A N 1
ATOM 1608 C CA . THR A 1 199 ? -0.781 -6.618 -18.304 1.00 86.38 199 THR A CA 1
ATOM 1609 C C . THR A 1 199 ? 0.483 -5.781 -18.170 1.00 86.38 199 THR A C 1
ATOM 1611 O O . THR A 1 199 ? 0.988 -5.310 -19.179 1.00 86.38 199 THR A O 1
ATOM 1614 N N . LYS A 1 200 ? 0.995 -5.595 -16.943 1.00 84.50 200 LYS A N 1
ATOM 1615 C CA . LYS A 1 200 ? 2.151 -4.738 -16.641 1.00 84.50 200 LYS A CA 1
ATOM 1616 C C . LYS A 1 200 ? 1.950 -3.297 -17.125 1.00 84.50 200 LYS A C 1
ATOM 1618 O O . LYS A 1 200 ? 2.870 -2.663 -17.623 1.00 84.50 200 LYS A O 1
ATOM 1623 N N . THR A 1 201 ? 0.735 -2.778 -16.958 1.00 82.38 201 THR A N 1
ATOM 1624 C CA . THR A 1 201 ? 0.349 -1.409 -17.335 1.00 82.38 201 THR A CA 1
ATOM 1625 C C . THR A 1 201 ? -0.123 -0.618 -16.119 1.00 82.38 201 THR A C 1
ATOM 1627 O O . THR A 1 201 ? -0.681 -1.192 -15.179 1.00 82.38 201 THR A O 1
ATOM 1630 N N . LEU A 1 202 ? 0.072 0.703 -16.138 1.00 84.69 202 LEU A N 1
ATOM 1631 C CA . LEU A 1 202 ? -0.518 1.613 -15.153 1.00 84.69 202 LEU A CA 1
ATOM 1632 C C . LEU A 1 202 ? -2.048 1.641 -15.333 1.00 84.69 202 LEU A C 1
ATOM 1634 O O . LEU A 1 202 ? -2.529 1.871 -16.439 1.00 84.69 202 LEU A O 1
ATOM 1638 N N . LEU A 1 203 ? -2.795 1.360 -14.265 1.00 85.06 203 LEU A N 1
ATOM 1639 C CA . LEU A 1 203 ? -4.263 1.392 -14.227 1.00 85.06 203 LEU A CA 1
ATOM 1640 C C . LEU A 1 203 ? -4.797 2.685 -13.606 1.00 85.06 203 LEU A C 1
ATOM 1642 O O . LEU A 1 203 ? -5.861 3.156 -13.985 1.00 85.06 203 LEU A O 1
ATOM 1646 N N . TRP A 1 204 ? -4.072 3.237 -12.633 1.00 85.50 204 TRP A N 1
ATOM 1647 C CA . TRP A 1 204 ? -4.413 4.492 -11.966 1.00 85.50 204 TRP A CA 1
ATOM 1648 C C . TRP A 1 204 ? -3.149 5.138 -11.403 1.00 85.50 204 TRP A C 1
ATOM 1650 O O . TRP A 1 204 ? -2.265 4.431 -10.916 1.00 85.50 204 TRP A O 1
ATOM 1660 N N . GLY A 1 205 ? -3.063 6.466 -11.441 1.00 81.25 205 GLY A N 1
ATOM 1661 C CA . GLY A 1 205 ? -1.936 7.225 -10.903 1.00 81.25 205 GLY A CA 1
ATOM 1662 C C . GLY A 1 205 ? -1.638 8.450 -11.759 1.00 81.25 205 GLY A C 1
ATOM 1663 O O . GLY A 1 205 ? -2.486 9.318 -11.915 1.00 81.25 205 GLY A O 1
ATOM 1664 N N . TYR A 1 206 ? -0.424 8.515 -12.304 1.00 70.44 206 TYR A N 1
ATOM 1665 C CA . TYR A 1 206 ? 0.068 9.638 -13.115 1.00 70.44 206 TYR A CA 1
ATOM 1666 C C . TYR A 1 206 ? -0.336 9.578 -14.602 1.00 70.44 206 TYR A C 1
ATOM 1668 O O . TYR A 1 206 ? 0.264 10.292 -15.403 1.00 70.44 206 TYR A O 1
ATOM 1676 N N . SER A 1 207 ? -1.284 8.703 -14.955 1.00 55.25 207 SER A N 1
ATOM 1677 C CA . SER A 1 207 ? -1.818 8.492 -16.311 1.00 55.25 207 SER A CA 1
ATOM 1678 C C . SER A 1 207 ? -2.612 9.685 -16.823 1.00 55.25 207 SER A C 1
ATOM 1680 O O . SER A 1 207 ? -3.450 10.173 -16.031 1.00 55.25 207 SER A O 1
#

Organism: NCBI:txid1127696

Mean predicted aligned error: 13.75 Å

Solvent-accessible surface area (backbone atoms only — not comparable to full-atom values): 13308 Å² total; per-residue (Å²): 143,70,72,73,60,58,59,60,55,59,63,65,69,68,75,75,71,85,67,82,81,81,76,93,66,100,62,75,48,70,45,79,47,33,24,51,61,73,37,76,50,77,42,62,25,32,58,43,84,42,74,43,77,57,96,93,39,80,46,76,41,83,44,80,40,76,55,88,80,67,91,70,58,76,93,34,55,38,82,46,76,45,74,29,34,65,60,63,39,80,42,74,44,67,47,90,98,40,93,59,68,45,76,40,81,40,62,73,46,80,72,63,43,83,80,55,69,68,39,51,53,49,53,45,49,27,57,51,64,25,90,71,44,67,74,64,61,69,86,63,92,61,88,73,87,65,78,75,77,62,43,80,40,72,46,66,61,54,68,82,91,78,85,85,46,60,38,90,47,68,51,98,91,38,62,49,67,41,76,44,50,92,82,57,74,89,85,79,58,88,65,68,59,42,66,38,51,85,79,51,39,83,75,46,54,49,114

Nearest PDB structures (foldseek):
  6nal-assembly1_A  TM=2.864E-01  e=8.284E+00  Desulfobulbus propionicus DSM 2032

pLDDT: mean 72.23, std 17.65, range [29.39, 94.88]

Radius of gyration: 24.2 Å; Cα contacts (8 Å, |Δi|>4): 264; chains: 1; bounding box: 72×49×66 Å